Protein AF-A0A419SGZ7-F1 (afdb_monomer)

Radius of gyration: 28.7 Å; Cα contacts (8 Å, |Δi|>4): 451; chains: 1; bounding box: 74×58×90 Å

Mean predicted aligned error: 12.07 Å

Solvent-accessible surface area (backbone atoms only — not comparable to full-atom values): 17595 Å² total; per-residue (Å²): 137,84,86,89,80,88,71,75,65,67,69,69,63,69,66,70,60,84,41,101,79,78,54,80,57,71,47,71,66,52,40,36,54,50,12,54,50,36,34,61,65,20,47,59,59,44,52,50,53,50,53,44,50,54,49,52,48,58,42,57,72,44,31,50,73,43,47,66,30,68,57,82,89,70,62,96,78,42,86,72,45,36,39,62,55,69,72,55,52,91,86,68,88,85,66,48,65,52,86,64,59,48,79,46,46,32,38,26,34,79,84,68,52,75,44,78,50,67,22,40,61,54,49,56,55,49,60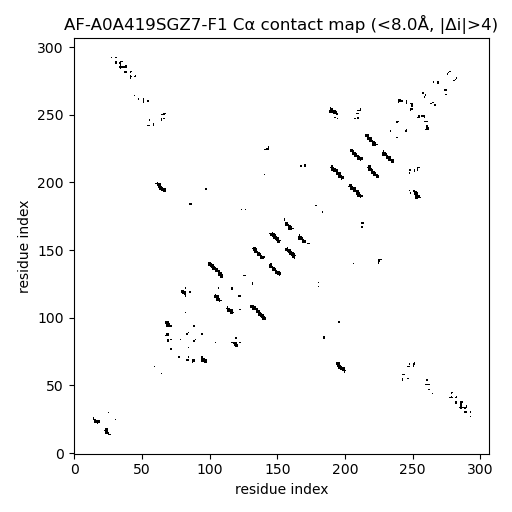,70,66,71,54,48,38,32,43,35,39,35,40,30,44,70,88,38,71,47,35,40,37,36,38,57,45,95,83,70,58,51,37,40,26,53,66,92,36,80,71,45,86,68,73,72,87,66,84,86,76,70,75,47,80,65,50,58,56,74,64,66,39,47,36,46,20,38,23,40,38,27,34,65,86,79,65,51,58,30,47,35,42,34,29,38,79,47,95,64,28,33,41,38,37,34,27,41,73,92,35,83,72,48,79,49,77,31,44,57,73,57,31,35,73,35,55,66,55,29,53,40,44,53,48,20,44,24,44,96,60,82,61,50,40,83,54,59,77,89,58,88,63,96,45,91,58,44,68,55,44,44,35,53,43,42,32,52,52,12,52,51,35,41,50,50,46,57,62,72,65,52,76,76,72,78,77,78,75,83,124

pLDDT: mean 73.62, std 17.63, range [33.03, 97.12]

Organism: NCBI:txid66863

Sequence (307 aa):
MKWVAGRSLANILHSYTIGKRGFFRLDKKGLLITGVGLLLLSLFPTGLIMIESMSESRVSERYKISSLSFNEYAGDDALDQSIEAVYEIRDSPPYQQINNVSVSHQLIDRNSVEKQLRTVGEFLTEMKNEQNVRYKRSYRFHDQKLVIKEDLTRDHDHTLEINDRIVDHRIERWPSEVIGPEPALNLRYKNVGFVMKTDQNSGQAELIVVQQTAPRLWRIRTFNETGLLIERQYSLRALRQEAVMVKAVNLSGAHDGRIGYRSQITQGYPTYLFPILYPYGTSLLSVALILYYFAELRPQAPSKKRI

Foldseek 3Di:
DDDPDDPDVVVVPPQFDQDPVRDTDDDLVSLLVLLVVLQVVQVVVVVQVVVLVVLVCVCVVFKDKAFAFDDDPDDPPCCQFAPSNLQHPDPDDDGDHDPQKDKWKWWQFPVRDTDTDGTPVSVLVVVVVVRTFKIWMWIGRQPDIWIWIFGPDLVPQTFTDTPNRTDDGPPDDDPNPDDDVVVVSVVPQQFWFWMWMAGPVPRWIKIKIWGHHDVQKIWIWIAGNVGTDDIDIDGLVRQLCPSNSLVNCQNGNNHPDRRGSNDPVVPDDPDPCCVVCGPPVSNVSSVVSNVVSVVVPPPDDPPPPPD

Secondary structure (DSSP, 8-state):
-----SSSSTTTSTT--B-TTS-B---HHHHHHHHHHHHHHHHHHHHHHHHHHHHHHHHHHHEEEEE-B----S-TTGGGT-HHHHHH-TT-PSP-BPTTEEEEEEEEETT--EEEE-SHHHHHHHHHTS-EEEEEEEEEETTEEEEEEEE--TT----EEETTEEEES-------S---HHHHHHSTTSSEEEEEEEETTT--EEEEEEEEEETTEEEEEEEETTEEEEEEEEEHHHHTT-HHHHHHHHHH--SSS---SS--TTSS-SSTTHHHIIIIIHHHHHHHHHHHHHHHTSPPPP-----

Structure (mmCIF, N/CA/C/O backbone):
data_AF-A0A419SGZ7-F1
#
_entry.id   AF-A0A419SGZ7-F1
#
loop_
_atom_site.group_PDB
_atom_site.id
_atom_site.type_symbol
_atom_site.label_atom_id
_atom_site.label_alt_id
_atom_site.label_comp_id
_atom_site.label_asym_id
_atom_site.label_entity_id
_atom_site.label_seq_id
_atom_site.pdbx_PDB_ins_code
_atom_site.Cartn_x
_atom_site.Cartn_y
_atom_site.Cartn_z
_atom_site.occupancy
_atom_site.B_iso_or_equiv
_atom_site.auth_seq_id
_atom_site.auth_comp_id
_atom_site.auth_asym_id
_atom_site.auth_atom_id
_atom_site.pdbx_PDB_model_num
ATOM 1 N N . MET A 1 1 ? 34.442 -30.421 -15.701 1.00 39.66 1 MET A N 1
ATOM 2 C CA . MET A 1 1 ? 33.981 -29.246 -16.475 1.00 39.66 1 MET A CA 1
ATOM 3 C C . MET A 1 1 ? 34.880 -28.066 -16.104 1.00 39.66 1 MET A C 1
ATOM 5 O O . MET A 1 1 ? 34.759 -27.547 -15.003 1.00 39.66 1 MET A O 1
ATOM 9 N N . LYS A 1 2 ? 35.891 -27.750 -16.928 1.00 33.06 2 LYS A N 1
ATOM 10 C CA . LYS A 1 2 ? 36.869 -26.680 -16.652 1.00 33.06 2 LYS A CA 1
ATOM 11 C C . LYS A 1 2 ? 36.290 -25.343 -17.121 1.00 33.06 2 LYS A C 1
ATOM 13 O O . LYS A 1 2 ? 35.960 -25.203 -18.293 1.00 33.06 2 LYS A O 1
ATOM 18 N N . TRP A 1 3 ? 36.162 -24.391 -16.203 1.00 36.41 3 TRP A N 1
ATOM 19 C CA . TRP A 1 3 ? 35.747 -23.021 -16.491 1.00 36.41 3 TRP A CA 1
ATOM 20 C C . TRP A 1 3 ? 36.813 -22.310 -17.335 1.00 36.41 3 TRP A C 1
ATOM 22 O O . TRP A 1 3 ? 37.925 -22.065 -16.873 1.00 36.41 3 TRP A O 1
ATOM 32 N N . VAL A 1 4 ? 36.463 -21.976 -18.578 1.00 46.19 4 VAL A N 1
ATOM 33 C CA . VAL A 1 4 ? 37.236 -21.091 -19.458 1.00 46.19 4 VAL A CA 1
ATOM 34 C C . VAL A 1 4 ? 36.614 -19.699 -19.357 1.00 46.19 4 VAL A C 1
ATOM 36 O O . VAL A 1 4 ? 35.773 -19.315 -20.159 1.00 46.19 4 VAL A O 1
ATOM 39 N N . ALA A 1 5 ? 37.003 -18.946 -18.332 1.00 53.28 5 ALA A N 1
ATOM 40 C CA . ALA A 1 5 ? 36.659 -17.534 -18.187 1.00 53.28 5 ALA A CA 1
ATOM 41 C C . ALA A 1 5 ? 37.904 -16.793 -17.692 1.00 53.28 5 ALA A C 1
ATOM 43 O O . ALA A 1 5 ? 38.177 -16.753 -16.499 1.00 53.28 5 ALA A O 1
ATOM 44 N N . GLY A 1 6 ? 38.719 -16.271 -18.612 1.00 49.94 6 GLY A N 1
ATOM 45 C CA . GLY A 1 6 ? 39.969 -15.622 -18.199 1.00 49.94 6 GLY A CA 1
ATOM 46 C C . GLY A 1 6 ? 40.707 -14.770 -19.226 1.00 49.94 6 GLY A C 1
ATOM 47 O O . GLY A 1 6 ? 41.818 -14.346 -18.940 1.00 49.94 6 GLY A O 1
ATOM 48 N N . ARG A 1 7 ? 40.151 -14.503 -20.417 1.00 48.06 7 ARG A N 1
ATOM 49 C CA . ARG A 1 7 ? 40.853 -13.684 -21.432 1.00 48.06 7 ARG A CA 1
ATOM 50 C C . ARG A 1 7 ? 40.054 -12.536 -22.051 1.00 48.06 7 ARG A C 1
ATOM 52 O O . ARG A 1 7 ? 40.621 -11.779 -22.825 1.00 48.06 7 ARG A O 1
ATOM 59 N N . SER A 1 8 ? 38.788 -12.334 -21.683 1.00 52.66 8 SER A N 1
ATOM 60 C CA . SER A 1 8 ? 37.974 -11.285 -22.322 1.00 52.66 8 SER A CA 1
ATOM 61 C C . SER A 1 8 ? 38.034 -9.913 -21.640 1.00 52.66 8 SER A C 1
ATOM 63 O O . SER A 1 8 ? 37.789 -8.916 -22.306 1.00 52.66 8 SER A O 1
ATOM 65 N N . LEU A 1 9 ? 38.362 -9.823 -20.345 1.00 49.28 9 LEU A N 1
ATOM 66 C CA . LEU A 1 9 ? 38.337 -8.541 -19.619 1.00 49.28 9 LEU A CA 1
ATOM 67 C C . LEU A 1 9 ? 39.666 -7.771 -19.681 1.00 49.28 9 LEU A C 1
ATOM 69 O O . LEU A 1 9 ? 39.656 -6.546 -19.740 1.00 49.28 9 LEU A O 1
ATOM 73 N N . ALA A 1 10 ? 40.806 -8.465 -19.760 1.00 52.44 10 ALA A N 1
ATOM 74 C CA . ALA A 1 10 ? 42.123 -7.820 -19.799 1.00 52.44 10 ALA A CA 1
ATOM 75 C C . ALA A 1 10 ? 42.360 -6.999 -21.084 1.00 52.44 10 ALA A C 1
ATOM 77 O O . ALA A 1 10 ? 42.968 -5.936 -21.029 1.00 52.44 10 ALA A O 1
ATOM 78 N N . ASN A 1 11 ? 41.813 -7.430 -22.226 1.00 54.09 11 ASN A N 1
ATOM 79 C CA . ASN A 1 11 ? 41.936 -6.684 -23.484 1.00 54.09 11 ASN A CA 1
ATOM 80 C C . ASN A 1 11 ? 41.006 -5.463 -23.564 1.00 54.09 11 ASN A C 1
ATOM 82 O O . ASN A 1 11 ? 41.279 -4.550 -24.336 1.00 54.09 11 ASN A O 1
ATOM 86 N N . ILE A 1 12 ? 39.944 -5.414 -22.755 1.00 53.19 12 ILE A N 1
ATOM 87 C CA . ILE A 1 12 ? 39.061 -4.240 -22.655 1.00 53.19 12 ILE A CA 1
ATOM 88 C C . ILE A 1 12 ? 39.699 -3.160 -21.761 1.00 53.19 12 ILE A C 1
ATOM 90 O O . ILE A 1 12 ? 39.438 -1.975 -21.936 1.00 53.19 12 ILE A O 1
ATOM 94 N N . LEU A 1 13 ? 40.592 -3.548 -20.846 1.00 47.84 13 LEU A N 1
ATOM 95 C CA . LEU A 1 13 ? 41.294 -2.629 -19.943 1.00 47.84 13 LEU A CA 1
ATOM 96 C C . LEU A 1 13 ? 42.588 -2.038 -20.529 1.00 47.84 13 LEU A C 1
ATOM 98 O O . LEU A 1 13 ? 43.152 -1.122 -19.936 1.00 47.84 13 LEU A O 1
ATOM 102 N N . HIS A 1 14 ? 43.062 -2.504 -21.689 1.00 49.88 14 HIS A N 1
ATOM 103 C CA . HIS A 1 14 ? 44.347 -2.050 -22.237 1.00 49.88 14 HIS A CA 1
ATOM 104 C C . HIS A 1 14 ? 44.276 -0.764 -23.085 1.00 49.88 14 HIS A C 1
ATOM 106 O O . HIS A 1 14 ? 45.312 -0.254 -23.509 1.00 49.88 14 HIS A O 1
ATOM 112 N N . SER A 1 15 ? 43.086 -0.196 -23.299 1.00 51.47 15 SER A N 1
ATOM 113 C CA . SER A 1 15 ? 42.873 1.043 -24.068 1.00 51.47 15 SER A CA 1
ATO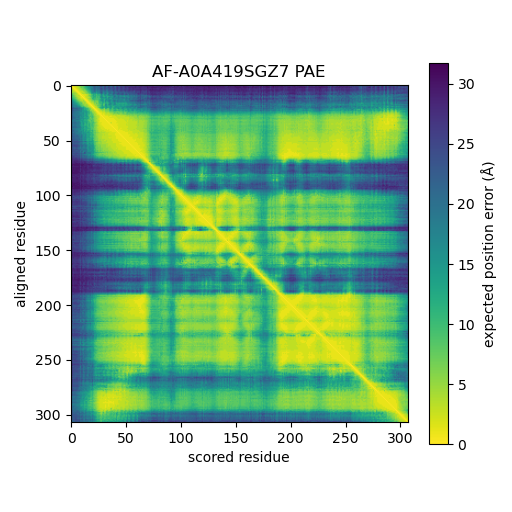M 114 C C . SER A 1 15 ? 42.879 2.330 -23.226 1.00 51.47 15 SER A C 1
ATOM 116 O O . SER A 1 15 ? 42.567 3.403 -23.741 1.00 51.47 15 SER A O 1
ATOM 118 N N . TYR A 1 16 ? 43.275 2.272 -21.951 1.00 51.00 16 TYR A N 1
ATOM 119 C CA . TYR A 1 16 ? 43.360 3.451 -21.085 1.00 51.00 16 TYR A CA 1
ATOM 120 C C . TYR A 1 16 ? 44.777 4.037 -21.061 1.00 51.00 16 TYR A C 1
ATOM 122 O O . TYR A 1 16 ? 45.614 3.665 -20.243 1.00 51.00 16 TYR A O 1
ATOM 130 N N . THR A 1 17 ? 45.058 5.003 -21.935 1.00 54.28 17 THR A N 1
ATOM 131 C CA . THR A 1 17 ? 46.249 5.856 -21.796 1.00 54.28 17 THR A CA 1
ATOM 132 C C . THR A 1 17 ? 45.942 7.027 -20.866 1.00 54.28 17 THR A C 1
ATOM 134 O O . THR A 1 17 ? 45.122 7.888 -21.197 1.00 54.28 17 THR A O 1
ATOM 137 N N . ILE A 1 18 ? 46.615 7.086 -19.715 1.00 49.19 18 ILE A N 1
ATOM 138 C CA . ILE A 1 18 ? 46.554 8.231 -18.798 1.00 49.19 18 ILE A CA 1
ATOM 139 C C . ILE A 1 18 ? 47.284 9.407 -19.462 1.00 49.19 18 ILE A C 1
ATOM 141 O O . ILE A 1 18 ? 48.505 9.405 -19.609 1.00 49.19 18 ILE A O 1
ATOM 145 N N . GLY A 1 19 ? 46.534 10.414 -19.914 1.00 51.50 19 GLY A N 1
ATOM 146 C CA . GLY A 1 19 ? 47.108 11.634 -20.479 1.00 51.50 19 GLY A CA 1
ATOM 147 C C . GLY A 1 19 ? 47.742 12.520 -19.401 1.00 51.50 19 GLY A C 1
ATOM 148 O O . GLY A 1 19 ? 47.249 12.584 -18.277 1.00 51.50 19 GLY A O 1
ATOM 149 N N . LYS A 1 20 ? 48.779 13.292 -19.764 1.00 60.44 20 LYS A N 1
ATOM 150 C CA . LYS A 1 20 ? 49.528 14.229 -18.887 1.00 60.44 20 LYS A CA 1
ATOM 151 C C . LYS A 1 20 ? 48.685 15.290 -18.142 1.00 60.44 20 LYS A C 1
ATOM 153 O O . LYS A 1 20 ? 49.241 16.048 -17.360 1.00 60.44 20 LYS A O 1
ATOM 158 N N . ARG A 1 21 ? 47.370 15.373 -18.377 1.00 61.50 21 ARG A N 1
ATOM 159 C CA . ARG A 1 21 ? 46.436 16.290 -17.691 1.00 61.50 21 ARG A CA 1
ATOM 160 C C . ARG A 1 21 ? 45.411 15.582 -16.792 1.00 61.50 21 ARG A C 1
ATOM 162 O O . ARG A 1 21 ? 44.435 16.207 -16.405 1.00 61.50 21 ARG A O 1
ATOM 169 N N . GLY A 1 22 ? 45.576 14.291 -16.498 1.00 54.97 22 GLY A N 1
ATOM 170 C CA . GLY A 1 22 ? 44.681 13.552 -15.592 1.00 54.97 22 GLY A CA 1
ATOM 171 C C . GLY A 1 22 ? 43.273 13.265 -16.135 1.00 54.97 22 GLY A C 1
ATOM 172 O O . GLY A 1 22 ? 42.495 12.593 -15.471 1.00 54.97 22 GLY A O 1
ATOM 173 N N . PHE A 1 23 ? 42.937 13.715 -17.349 1.00 59.34 23 PHE A N 1
ATOM 174 C CA . PHE A 1 23 ? 41.673 13.379 -18.002 1.00 59.34 23 PHE A CA 1
ATOM 175 C C . PHE A 1 23 ? 41.788 12.054 -18.760 1.00 59.34 23 PHE A C 1
ATOM 177 O O . PHE A 1 23 ? 42.597 11.918 -19.683 1.00 59.34 23 PHE A O 1
ATOM 184 N N . PHE A 1 24 ? 40.943 11.090 -18.393 1.00 64.31 24 PHE A N 1
ATOM 185 C CA . PHE A 1 24 ? 40.739 9.857 -19.145 1.00 64.31 24 PHE A CA 1
ATOM 186 C C . PHE A 1 24 ? 40.142 10.189 -20.517 1.00 64.31 24 PHE A C 1
ATOM 188 O O . PHE A 1 24 ? 38.985 10.592 -20.624 1.00 64.31 24 PHE A O 1
ATOM 195 N N . ARG A 1 25 ? 40.928 10.026 -21.585 1.00 73.81 25 ARG A N 1
ATOM 196 C CA . ARG A 1 25 ? 40.400 10.034 -22.953 1.00 73.81 25 ARG A CA 1
ATOM 197 C C . ARG A 1 25 ? 39.964 8.619 -23.302 1.00 73.81 25 ARG A C 1
ATOM 199 O O . ARG A 1 25 ? 40.807 7.761 -23.538 1.00 73.81 25 ARG A O 1
ATOM 206 N N . LEU A 1 26 ? 38.655 8.397 -23.338 1.00 77.75 26 LEU A N 1
ATOM 207 C CA . LEU A 1 26 ? 38.091 7.224 -23.997 1.00 77.75 26 LEU A CA 1
ATOM 208 C C . LEU A 1 26 ? 38.344 7.347 -25.501 1.00 77.75 26 LEU A C 1
ATOM 210 O O . LEU A 1 26 ? 38.138 8.412 -26.091 1.00 77.75 26 LEU A O 1
ATOM 214 N N . ASP A 1 27 ? 38.809 6.267 -26.120 1.00 87.69 27 ASP A N 1
ATOM 215 C CA . ASP A 1 27 ? 38.884 6.194 -27.570 1.00 87.69 27 ASP A CA 1
ATOM 216 C C . ASP A 1 27 ? 37.465 6.167 -28.169 1.00 87.69 27 ASP A C 1
ATOM 218 O O . ASP A 1 27 ? 36.473 5.885 -27.491 1.00 87.69 27 ASP A O 1
ATOM 222 N N . LYS A 1 28 ? 37.342 6.480 -29.466 1.00 88.00 28 LYS A N 1
ATOM 223 C CA . LYS A 1 28 ? 36.027 6.559 -30.129 1.00 88.00 28 LYS A CA 1
ATOM 224 C C . LYS A 1 28 ? 35.241 5.248 -29.976 1.00 88.00 28 LYS A C 1
ATOM 226 O O . LYS A 1 28 ? 34.034 5.277 -29.756 1.00 88.00 28 LYS A O 1
ATOM 231 N N . LYS A 1 29 ? 35.925 4.100 -30.046 1.00 89.81 29 LYS A N 1
ATOM 232 C CA . LYS A 1 29 ? 35.304 2.783 -29.848 1.00 89.81 29 LYS A CA 1
ATOM 233 C C . LYS A 1 29 ? 34.838 2.598 -28.404 1.00 89.81 29 LYS A C 1
ATOM 235 O O . LYS A 1 29 ? 33.719 2.137 -28.200 1.00 89.81 29 LYS A O 1
ATOM 240 N N . GLY A 1 30 ? 35.635 3.015 -27.424 1.00 90.12 30 GLY A N 1
ATOM 241 C CA . GLY A 1 30 ? 35.270 3.017 -26.012 1.00 90.12 30 GLY A CA 1
ATOM 242 C C . GLY A 1 30 ? 34.019 3.843 -25.719 1.00 90.12 30 GLY A C 1
ATOM 243 O O . GLY A 1 30 ? 33.165 3.377 -24.968 1.00 90.12 30 GLY A O 1
ATOM 244 N N . LEU A 1 31 ? 33.845 5.010 -26.351 1.00 89.94 31 LEU A N 1
ATOM 245 C CA . LEU A 1 31 ? 32.620 5.816 -26.211 1.00 89.94 31 LEU A CA 1
ATOM 246 C C . LEU A 1 31 ? 31.379 5.079 -26.729 1.00 89.94 31 LEU A C 1
ATOM 248 O O . LEU A 1 31 ? 30.369 5.032 -26.028 1.00 89.94 31 LEU A O 1
ATOM 252 N N . LEU A 1 32 ? 31.462 4.462 -27.914 1.00 92.75 32 LEU A N 1
ATOM 253 C CA . LEU A 1 32 ? 30.354 3.686 -28.478 1.00 92.75 32 LEU A CA 1
ATOM 254 C C . LEU A 1 32 ? 30.012 2.472 -27.605 1.00 92.75 32 LEU A C 1
ATOM 256 O O . LEU A 1 32 ? 28.846 2.262 -27.282 1.00 92.75 32 LEU A O 1
ATOM 260 N N . ILE A 1 33 ? 31.021 1.691 -27.207 1.00 93.75 33 ILE A N 1
ATOM 261 C CA . ILE A 1 33 ? 30.837 0.502 -26.362 1.00 93.75 33 ILE A CA 1
ATOM 262 C C . ILE A 1 33 ? 30.214 0.900 -25.021 1.00 93.75 33 ILE A C 1
ATOM 264 O O . ILE A 1 33 ? 29.272 0.253 -24.569 1.00 93.75 33 ILE A O 1
ATOM 268 N N . THR A 1 34 ? 30.694 1.989 -24.414 1.00 91.38 34 THR A N 1
ATOM 269 C CA . THR A 1 34 ? 30.142 2.518 -23.158 1.00 91.38 34 THR A CA 1
ATOM 270 C C . THR A 1 34 ? 28.694 2.962 -23.340 1.00 91.38 34 THR A C 1
ATOM 272 O O . THR A 1 34 ? 27.845 2.595 -22.532 1.00 91.38 34 THR A O 1
ATOM 275 N N . GLY A 1 35 ? 28.387 3.696 -24.414 1.00 92.50 35 GLY A N 1
ATOM 276 C CA . GLY A 1 35 ? 27.026 4.127 -24.730 1.00 92.50 35 GLY A CA 1
ATOM 277 C C . GLY A 1 35 ? 26.072 2.944 -24.891 1.00 92.50 35 GLY A C 1
ATOM 278 O O . GLY A 1 35 ? 25.086 2.847 -24.170 1.00 92.50 35 GLY A O 1
ATOM 279 N N . VAL A 1 36 ? 26.407 1.981 -25.755 1.00 93.44 36 VAL A N 1
ATOM 280 C CA . VAL A 1 36 ? 25.588 0.773 -25.962 1.00 93.44 36 VAL A CA 1
ATOM 281 C C . VAL A 1 36 ? 25.440 -0.035 -24.669 1.00 93.44 36 VAL A C 1
ATOM 283 O O . VAL A 1 36 ? 24.340 -0.483 -24.352 1.00 93.44 36 VAL A O 1
ATOM 286 N N . GLY A 1 37 ? 26.516 -0.190 -23.893 1.00 92.38 37 GLY A N 1
ATOM 287 C CA . GLY A 1 37 ? 26.476 -0.881 -22.604 1.00 92.38 37 GLY A CA 1
ATOM 288 C C . GLY A 1 37 ? 25.523 -0.214 -21.610 1.00 92.38 37 GLY A C 1
ATOM 289 O O . GLY A 1 37 ? 24.684 -0.889 -21.015 1.00 92.38 37 GLY A O 1
ATOM 290 N N . LEU A 1 38 ? 25.595 1.114 -21.477 1.00 91.81 38 LEU A N 1
ATOM 291 C CA . LEU A 1 38 ? 24.685 1.891 -20.633 1.00 91.81 38 LEU A CA 1
ATOM 292 C C . LEU A 1 38 ? 23.229 1.794 -21.107 1.00 91.81 38 LEU A C 1
ATOM 294 O O . LEU A 1 38 ? 22.337 1.692 -20.264 1.00 91.81 38 LEU A O 1
ATOM 298 N N . LEU A 1 39 ? 22.984 1.771 -22.423 1.00 91.94 39 LEU A N 1
ATOM 299 C CA . LEU A 1 39 ? 21.643 1.569 -22.978 1.00 91.94 39 LEU A CA 1
ATOM 300 C C . LEU A 1 39 ? 21.068 0.217 -22.564 1.00 91.94 39 LEU A C 1
ATOM 302 O O . LEU A 1 39 ? 19.957 0.132 -22.056 1.00 91.94 39 LEU A O 1
ATOM 306 N N . LEU A 1 40 ? 21.829 -0.859 -22.770 1.00 91.12 40 LEU A N 1
ATOM 307 C CA . LEU A 1 40 ? 21.367 -2.210 -22.457 1.00 91.12 40 LEU A CA 1
ATOM 308 C C . LEU A 1 40 ? 21.084 -2.367 -20.959 1.00 91.12 40 LEU A C 1
ATOM 310 O O . LEU A 1 40 ? 20.080 -2.973 -20.582 1.00 91.12 40 LEU A O 1
ATOM 314 N N . LEU A 1 41 ? 21.927 -1.771 -20.111 1.00 87.31 41 LEU A N 1
ATOM 315 C CA . LEU A 1 41 ? 21.723 -1.754 -18.663 1.00 87.31 41 LEU A CA 1
ATOM 316 C C . LEU A 1 41 ? 20.479 -0.953 -18.250 1.00 87.31 41 LEU A C 1
ATOM 318 O O . LEU A 1 41 ? 19.833 -1.321 -17.271 1.00 87.31 41 LEU A O 1
ATOM 322 N N . SER A 1 42 ? 20.110 0.104 -18.981 1.00 88.94 42 SER A N 1
ATOM 323 C CA . SER A 1 42 ? 18.921 0.912 -18.677 1.00 88.94 42 SER A CA 1
ATOM 324 C C . SER A 1 42 ? 17.618 0.322 -19.232 1.00 88.94 42 SER A C 1
ATOM 326 O O . SER A 1 42 ? 16.550 0.578 -18.672 1.00 88.94 42 SER A O 1
ATOM 328 N N . LEU A 1 43 ? 17.662 -0.507 -20.280 1.00 88.44 43 LEU A N 1
ATOM 329 C CA . LEU A 1 43 ? 16.455 -1.099 -20.877 1.00 88.44 43 LEU A CA 1
ATOM 330 C C . LEU A 1 43 ? 15.697 -2.014 -19.907 1.00 88.44 43 LEU A C 1
ATOM 332 O O . LEU A 1 43 ? 14.475 -1.921 -19.809 1.00 88.44 43 LEU A O 1
ATOM 336 N N . PHE A 1 44 ? 16.402 -2.870 -19.166 1.00 85.62 44 PHE A N 1
ATOM 337 C CA . PHE A 1 44 ? 15.780 -3.807 -18.224 1.00 85.62 44 PHE A CA 1
ATOM 338 C C . PHE A 1 44 ? 14.957 -3.124 -17.108 1.00 85.62 44 PHE A C 1
ATOM 340 O O . PHE A 1 44 ? 13.762 -3.407 -16.996 1.00 85.62 44 PHE A O 1
ATOM 347 N N . PRO A 1 45 ? 15.519 -2.205 -16.296 1.00 84.19 45 PRO A N 1
ATOM 348 C CA . PRO A 1 45 ? 14.751 -1.475 -15.283 1.00 84.19 45 PRO A CA 1
ATOM 349 C C . PRO A 1 45 ? 13.659 -0.591 -15.898 1.00 84.19 45 PRO A C 1
ATOM 351 O O . PRO A 1 45 ? 12.583 -0.498 -15.317 1.00 84.19 45 PRO A O 1
ATOM 354 N N . THR A 1 46 ? 13.884 0.003 -17.078 1.00 84.81 46 THR A N 1
ATOM 355 C CA . THR A 1 46 ? 12.849 0.782 -17.784 1.00 84.81 46 THR A CA 1
ATOM 356 C C . THR A 1 46 ? 11.655 -0.102 -18.135 1.00 84.81 46 THR A C 1
ATOM 358 O O . THR A 1 46 ? 10.514 0.261 -17.859 1.00 84.81 46 THR A O 1
ATOM 361 N N . GLY A 1 47 ? 11.910 -1.295 -18.678 1.00 87.12 47 GLY A N 1
ATOM 362 C CA . GLY A 1 47 ? 10.868 -2.274 -18.974 1.00 87.12 47 GLY A CA 1
ATOM 363 C C . GLY A 1 47 ? 10.109 -2.711 -17.721 1.00 87.12 47 GLY A C 1
ATOM 364 O O . GLY A 1 47 ? 8.886 -2.829 -17.753 1.00 87.12 47 GLY A O 1
ATOM 365 N N . LEU A 1 48 ? 10.801 -2.887 -16.592 1.00 85.12 48 LEU A N 1
ATOM 366 C CA . LEU A 1 48 ? 10.142 -3.202 -15.326 1.00 85.12 48 LEU A CA 1
ATOM 367 C C . LEU A 1 48 ? 9.268 -2.048 -14.827 1.00 85.12 48 LEU A C 1
ATOM 369 O O . LEU A 1 48 ? 8.107 -2.296 -14.523 1.00 85.12 48 LEU A O 1
ATOM 373 N N . ILE A 1 49 ? 9.752 -0.801 -14.837 1.00 84.25 49 ILE A N 1
ATOM 374 C CA . ILE A 1 49 ? 8.940 0.381 -14.488 1.00 84.25 49 ILE A CA 1
ATOM 375 C C . ILE A 1 49 ? 7.702 0.482 -15.389 1.00 84.25 49 ILE A C 1
ATOM 377 O O . ILE A 1 49 ? 6.606 0.752 -14.901 1.00 84.25 49 ILE A O 1
ATOM 381 N N . MET A 1 50 ? 7.847 0.212 -16.688 1.00 86.25 50 MET A N 1
ATOM 382 C CA . MET A 1 50 ? 6.721 0.202 -17.621 1.00 86.25 50 MET A CA 1
ATOM 383 C C . MET A 1 50 ? 5.682 -0.864 -17.245 1.00 86.25 50 MET A C 1
ATOM 385 O O . MET A 1 50 ? 4.490 -0.574 -17.216 1.00 86.25 50 MET A O 1
ATOM 389 N N . ILE A 1 51 ? 6.111 -2.083 -16.902 1.00 87.06 51 ILE A N 1
ATOM 390 C CA . ILE A 1 51 ? 5.199 -3.158 -16.479 1.00 87.06 51 ILE A CA 1
ATOM 391 C C . ILE A 1 51 ? 4.486 -2.811 -15.159 1.00 87.06 51 ILE A C 1
ATOM 393 O O . ILE A 1 51 ? 3.297 -3.111 -15.011 1.00 87.06 51 ILE A O 1
ATOM 397 N N . GLU A 1 52 ? 5.187 -2.188 -14.210 1.00 85.50 52 GLU A N 1
ATOM 398 C CA . GLU A 1 52 ? 4.610 -1.685 -12.953 1.00 85.50 52 GLU A CA 1
ATOM 399 C C . GLU A 1 52 ? 3.532 -0.633 -13.243 1.00 85.50 52 GLU A C 1
ATOM 401 O O . GLU A 1 52 ? 2.388 -0.789 -12.821 1.00 85.50 52 GLU A O 1
ATOM 406 N N . SER A 1 53 ? 3.866 0.372 -14.058 1.00 87.00 53 SER A N 1
ATOM 407 C CA . SER A 1 53 ? 2.953 1.450 -14.451 1.00 87.00 53 SER A CA 1
ATOM 408 C C . SER A 1 53 ? 1.719 0.926 -15.192 1.00 87.00 53 SER A C 1
ATOM 410 O O . SER A 1 53 ? 0.598 1.328 -14.888 1.00 87.00 53 SER A O 1
ATOM 412 N N . MET A 1 54 ? 1.883 -0.042 -16.099 1.00 90.06 54 MET A N 1
ATOM 413 C CA . MET A 1 54 ? 0.750 -0.691 -16.770 1.00 90.06 54 MET A CA 1
ATOM 414 C C . MET A 1 54 ? -0.138 -1.470 -15.793 1.00 90.06 54 MET A C 1
ATOM 416 O O . MET A 1 54 ? -1.358 -1.498 -15.958 1.00 90.06 54 MET A O 1
ATOM 420 N N . SER A 1 55 ? 0.454 -2.123 -14.789 1.00 89.69 55 SER A N 1
ATOM 421 C CA . SER A 1 55 ? -0.304 -2.848 -13.762 1.00 89.69 55 SER A CA 1
ATOM 422 C C . SER A 1 55 ? -1.104 -1.878 -12.893 1.00 89.69 55 SER A C 1
ATOM 424 O O . SER A 1 55 ? -2.278 -2.126 -12.620 1.00 89.69 55 SER A O 1
ATOM 426 N N . GLU A 1 56 ? -0.500 -0.750 -12.525 1.00 88.44 56 GLU A N 1
ATOM 427 C CA . GLU A 1 56 ? -1.158 0.315 -11.776 1.00 88.44 56 GLU A CA 1
ATOM 428 C C . GLU A 1 56 ? -2.281 0.985 -12.582 1.00 88.44 56 GLU A C 1
ATOM 430 O O . GLU A 1 56 ? -3.364 1.187 -12.028 1.00 88.44 56 GLU A O 1
ATOM 435 N N . SER A 1 57 ? -2.071 1.261 -13.879 1.00 91.50 57 SER A N 1
ATOM 436 C CA . SER A 1 57 ? -3.099 1.822 -14.776 1.00 91.50 57 SER A CA 1
ATOM 437 C C . SER A 1 57 ? -4.307 0.898 -14.839 1.00 91.50 57 SER A C 1
ATOM 439 O O . SER A 1 57 ? -5.406 1.311 -14.494 1.00 91.50 57 SER A O 1
ATOM 441 N N . ARG A 1 58 ? -4.100 -0.394 -15.129 1.00 93.31 58 ARG A N 1
ATOM 442 C CA . ARG A 1 58 ? -5.193 -1.381 -15.210 1.00 93.31 58 ARG A CA 1
ATOM 443 C C . ARG A 1 58 ? -5.991 -1.494 -13.913 1.00 93.31 58 ARG A C 1
ATOM 445 O O . ARG A 1 58 ? -7.211 -1.629 -13.949 1.00 93.31 58 ARG A O 1
ATOM 452 N N . VAL A 1 59 ? -5.312 -1.469 -12.762 1.00 94.00 59 VAL A N 1
ATOM 453 C CA . VAL A 1 59 ? -5.998 -1.481 -11.461 1.00 94.00 59 VAL A CA 1
ATOM 454 C C . VAL A 1 59 ? -6.779 -0.188 -11.262 1.00 94.00 59 VAL A C 1
ATOM 456 O O . VAL A 1 59 ? -7.909 -0.253 -10.801 1.00 94.00 59 VAL A O 1
ATOM 459 N N . SER A 1 60 ? -6.206 0.962 -11.614 1.00 93.62 60 SER A N 1
ATOM 460 C CA . SER A 1 60 ? -6.814 2.281 -11.393 1.00 93.62 60 SER A CA 1
ATOM 461 C C . SER A 1 60 ? -7.932 2.617 -12.384 1.00 93.62 60 SER A C 1
ATOM 463 O O . SER A 1 60 ? -8.808 3.401 -12.041 1.00 93.62 60 SER A O 1
ATOM 465 N N . GLU A 1 61 ? -7.931 2.014 -13.572 1.00 96.06 61 GLU A N 1
ATOM 466 C CA . GLU A 1 61 ? -9.014 2.087 -14.564 1.00 96.06 61 GLU A CA 1
ATOM 467 C C . GLU A 1 61 ? -10.257 1.320 -14.108 1.00 96.06 61 GLU A C 1
ATOM 469 O O . GLU A 1 61 ? -11.376 1.720 -14.403 1.00 96.06 61 GLU A O 1
ATOM 474 N N . ARG A 1 62 ? -10.072 0.206 -13.390 1.00 97.12 62 ARG A N 1
ATOM 475 C CA . ARG A 1 62 ? -11.189 -0.628 -12.932 1.00 97.12 62 ARG A CA 1
ATOM 476 C C . ARG A 1 62 ? -11.618 -0.326 -11.502 1.00 97.12 62 ARG A C 1
ATOM 478 O O . ARG A 1 62 ? -12.798 -0.420 -11.184 1.00 97.12 62 ARG A O 1
ATOM 485 N N . TYR A 1 63 ? -10.673 -0.010 -10.625 1.00 97.06 63 TYR A N 1
ATOM 486 C CA . TYR A 1 63 ? -10.908 0.100 -9.193 1.00 97.06 63 TYR A CA 1
ATOM 487 C C . TYR A 1 63 ? -10.402 1.430 -8.653 1.00 97.06 63 TYR A C 1
ATOM 489 O O . TYR A 1 63 ? -9.234 1.796 -8.808 1.00 97.06 63 TYR A O 1
ATOM 497 N N . LYS A 1 64 ? -11.268 2.132 -7.924 1.00 95.38 64 LYS A N 1
ATOM 498 C CA . LYS A 1 64 ? -10.844 3.199 -7.020 1.00 95.38 64 LYS A CA 1
ATOM 499 C C . LYS A 1 64 ? -10.471 2.550 -5.690 1.00 95.38 64 LYS A C 1
ATOM 501 O O . LYS A 1 64 ? -11.334 2.028 -4.996 1.00 95.38 64 LYS A O 1
ATOM 506 N N . ILE A 1 65 ? -9.179 2.536 -5.371 1.00 92.94 65 ILE A N 1
ATOM 507 C CA . ILE A 1 65 ? -8.660 2.010 -4.105 1.00 92.94 65 ILE A CA 1
ATOM 508 C C . ILE A 1 65 ? -8.156 3.195 -3.293 1.00 92.94 65 ILE A C 1
ATOM 510 O O . ILE A 1 65 ? -7.230 3.874 -3.738 1.00 92.94 65 ILE A O 1
ATOM 514 N N . SER A 1 66 ? -8.770 3.445 -2.144 1.00 88.31 66 SER A N 1
ATOM 515 C CA . SER A 1 66 ? -8.446 4.560 -1.253 1.00 88.31 66 SER A CA 1
ATOM 516 C C . SER A 1 66 ? -8.208 4.050 0.160 1.00 88.31 66 SER A C 1
ATOM 518 O O . SER A 1 66 ? -8.988 3.242 0.663 1.00 88.31 66 SER A O 1
ATOM 520 N N . SER A 1 67 ? -7.144 4.524 0.803 1.00 79.69 67 SER A N 1
ATOM 521 C CA . SER A 1 67 ? -6.933 4.320 2.237 1.00 79.69 67 SER A CA 1
ATOM 522 C C . SER A 1 67 ? -8.137 4.841 3.013 1.00 79.69 67 SER A C 1
ATOM 524 O O . SER A 1 67 ? -8.718 5.860 2.634 1.00 79.69 67 SER A O 1
ATOM 526 N N . LEU A 1 68 ? -8.516 4.149 4.087 1.00 69.44 68 LEU A N 1
ATOM 527 C CA . LEU A 1 68 ? -9.448 4.729 5.046 1.00 69.44 68 LEU A CA 1
ATOM 528 C C . LEU A 1 68 ? -8.764 5.913 5.722 1.00 69.44 68 LEU A C 1
ATOM 530 O O . LEU A 1 68 ? -7.731 5.758 6.361 1.00 69.44 68 LEU A O 1
ATOM 534 N N . SER A 1 69 ? -9.330 7.094 5.508 1.00 54.88 69 SER A N 1
ATOM 535 C CA . SER A 1 69 ? -8.927 8.330 6.163 1.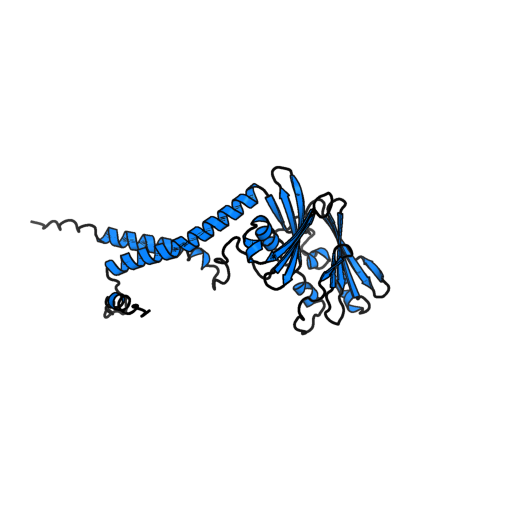00 54.88 69 SER A CA 1
ATOM 536 C C . SER A 1 69 ? -10.161 8.990 6.752 1.00 54.88 69 SER A C 1
ATOM 538 O O . SER A 1 69 ? -11.270 8.817 6.241 1.00 54.88 69 SER A O 1
ATOM 540 N N . PHE A 1 70 ? -9.968 9.756 7.813 1.00 50.00 70 PHE A N 1
ATOM 541 C CA . PHE A 1 70 ? -11.037 10.460 8.503 1.00 50.00 70 PHE A CA 1
ATOM 542 C C . PHE A 1 70 ? -10.720 11.945 8.408 1.00 50.00 70 PHE A C 1
ATOM 544 O O . PHE A 1 70 ? -9.576 12.363 8.575 1.00 50.00 70 PHE A O 1
ATOM 551 N N . ASN A 1 71 ? -11.704 12.715 7.947 1.00 43.84 71 ASN A N 1
ATOM 552 C CA . ASN A 1 71 ? -11.512 14.117 7.615 1.00 43.84 71 ASN A CA 1
ATOM 553 C C . ASN A 1 71 ? -11.818 14.950 8.852 1.00 43.84 71 ASN A C 1
ATOM 555 O O . ASN A 1 71 ? -12.978 15.048 9.242 1.00 43.84 71 ASN A O 1
ATOM 559 N N . GLU A 1 72 ? -10.796 15.564 9.433 1.00 44.97 72 GLU A N 1
ATOM 560 C CA . GLU A 1 72 ? -10.965 16.470 10.560 1.00 44.97 72 GLU A CA 1
ATOM 561 C C . GLU A 1 72 ? -10.537 17.880 10.149 1.00 44.97 72 GLU A C 1
ATOM 563 O O . GLU A 1 72 ? -9.442 18.353 10.434 1.00 44.97 72 GLU A O 1
ATOM 568 N N . TYR A 1 73 ? -11.414 18.556 9.406 1.00 41.09 73 TYR A N 1
ATOM 569 C CA . TYR A 1 73 ? -11.320 20.000 9.226 1.00 41.09 73 TYR A CA 1
ATOM 570 C C . TYR A 1 73 ? -12.183 20.684 10.285 1.00 41.09 73 TYR A C 1
ATOM 572 O O . TYR A 1 73 ? -13.385 20.864 10.092 1.00 41.09 73 TYR A O 1
ATOM 580 N N . ALA A 1 74 ? -11.549 21.092 11.385 1.00 38.72 74 ALA A N 1
ATOM 581 C CA . ALA A 1 74 ? -12.072 22.113 12.290 1.00 38.72 74 ALA A CA 1
ATOM 582 C C . ALA A 1 74 ? -10.936 22.869 13.016 1.00 38.72 74 ALA A C 1
ATOM 584 O O . ALA A 1 74 ? -10.895 22.918 14.236 1.00 38.72 74 ALA A O 1
ATOM 585 N N . GLY A 1 75 ? -10.035 23.504 12.257 1.00 46.47 75 GLY A N 1
ATOM 586 C CA . GLY A 1 75 ? -9.137 24.555 12.764 1.00 46.47 75 GLY A CA 1
ATOM 587 C C . GLY A 1 75 ? -7.801 24.086 13.355 1.00 46.47 75 GLY A C 1
ATOM 588 O O . GLY A 1 75 ? -7.653 22.944 13.779 1.00 46.47 75 GLY A O 1
ATOM 589 N N . ASP A 1 76 ? -6.827 25.002 13.374 1.00 49.66 76 ASP A N 1
ATOM 590 C CA . ASP A 1 76 ? -5.430 24.781 13.797 1.00 49.66 76 ASP A CA 1
ATOM 591 C C . ASP A 1 76 ? -5.267 24.330 15.268 1.00 49.66 76 ASP A C 1
ATOM 593 O O . ASP A 1 76 ? -4.186 23.893 15.655 1.00 49.66 76 ASP A O 1
ATOM 597 N N . ASP A 1 77 ? -6.342 24.338 16.062 1.00 52.19 77 ASP A N 1
ATOM 598 C CA . ASP A 1 77 ? -6.363 23.884 17.460 1.00 52.19 77 ASP A CA 1
ATOM 599 C C . ASP A 1 77 ? -6.877 22.430 17.641 1.00 52.19 77 ASP A C 1
ATOM 601 O O . ASP A 1 77 ? -6.918 21.920 18.764 1.00 52.19 77 ASP A O 1
ATOM 605 N N . ALA A 1 78 ? -7.290 21.737 16.567 1.00 49.31 78 ALA A N 1
ATOM 606 C CA . ALA A 1 78 ? -7.976 20.434 16.650 1.00 49.31 78 ALA A CA 1
ATOM 607 C C . ALA A 1 78 ? -7.057 19.197 16.689 1.00 49.31 78 ALA A C 1
ATOM 609 O O . ALA A 1 78 ? -7.501 18.118 17.082 1.00 49.31 78 ALA A O 1
ATOM 610 N N . LEU A 1 79 ? -5.771 19.337 16.345 1.00 47.09 79 LEU A N 1
ATOM 611 C CA . LEU A 1 79 ? -4.807 18.222 16.348 1.00 47.09 79 LEU A CA 1
ATOM 612 C C . LEU A 1 79 ? -4.589 17.600 17.741 1.00 47.09 79 LEU A C 1
ATOM 614 O O . LEU A 1 79 ? -4.165 16.449 17.826 1.00 47.09 79 LEU A O 1
ATOM 618 N N . ASP A 1 80 ? -4.926 18.320 18.814 1.00 51.00 80 ASP A N 1
ATOM 619 C CA . ASP A 1 80 ? -4.811 17.838 20.196 1.00 51.00 80 ASP A CA 1
ATOM 620 C C . ASP A 1 80 ? -6.074 17.132 20.731 1.00 51.00 80 ASP A C 1
ATOM 622 O O . ASP A 1 80 ? -6.046 16.594 21.843 1.00 51.00 80 ASP A O 1
ATOM 626 N N . GLN A 1 81 ? -7.196 17.110 19.995 1.00 52.72 81 GLN A N 1
ATOM 627 C CA . GLN A 1 81 ? -8.492 16.833 20.630 1.00 52.72 81 GLN A CA 1
ATOM 628 C C . GLN A 1 81 ? -9.217 15.560 20.200 1.00 52.72 81 GLN A C 1
ATOM 630 O O . GLN A 1 81 ? -9.915 15.019 21.048 1.00 52.72 81 GLN A O 1
ATOM 635 N N . SER A 1 82 ? -9.054 14.999 19.002 1.00 52.22 82 SER A N 1
ATOM 636 C CA . SER A 1 82 ? -9.798 13.779 18.634 1.00 52.22 82 SER A CA 1
ATOM 637 C C . SER A 1 82 ? -8.951 12.519 18.678 1.00 52.22 82 SER A C 1
ATOM 639 O O . SER A 1 82 ? -7.831 12.459 18.170 1.00 52.22 82 SER A O 1
ATOM 641 N N . ILE A 1 83 ? -9.509 11.465 19.276 1.00 51.91 83 ILE A N 1
ATOM 642 C CA . ILE A 1 83 ? -8.899 10.135 19.229 1.00 51.91 83 ILE A CA 1
ATOM 643 C C . ILE A 1 83 ? -8.783 9.621 17.782 1.00 51.91 83 ILE A C 1
ATOM 645 O O . ILE A 1 83 ? -7.876 8.858 17.480 1.00 51.91 83 ILE A O 1
ATOM 649 N N . GLU A 1 84 ? -9.622 10.087 16.860 1.00 51.47 84 GLU A N 1
ATOM 650 C CA . GLU A 1 84 ? -9.546 9.720 15.441 1.00 51.47 84 GLU A CA 1
ATOM 651 C C . GLU A 1 84 ? -8.264 10.294 14.795 1.00 51.47 84 GLU A C 1
ATOM 653 O O . GLU A 1 84 ? -7.550 9.572 14.096 1.00 51.47 84 GLU A O 1
ATOM 658 N N . ALA A 1 85 ? -7.860 11.528 15.139 1.00 49.47 85 ALA A N 1
ATOM 659 C CA . ALA A 1 85 ? -6.625 12.150 14.638 1.00 49.47 85 ALA A CA 1
ATOM 660 C C . ALA A 1 85 ? -5.355 11.387 15.012 1.00 49.47 85 ALA A C 1
ATOM 662 O O . ALA A 1 85 ? -4.451 11.188 14.197 1.00 49.47 85 ALA A O 1
ATOM 663 N N . VAL A 1 86 ? -5.277 10.923 16.253 1.00 50.88 86 VAL A N 1
ATOM 664 C CA . VAL A 1 86 ? -4.100 10.198 16.737 1.00 50.88 86 VAL A CA 1
ATOM 665 C C . VAL A 1 86 ? -4.060 8.759 16.228 1.00 50.88 86 VAL A C 1
ATOM 667 O O . VAL A 1 86 ? -2.974 8.194 16.085 1.00 50.88 86 VAL A O 1
ATOM 670 N N . TYR A 1 87 ? -5.218 8.179 15.910 1.00 53.12 87 TYR A N 1
ATOM 671 C CA . TYR A 1 87 ? -5.319 6.794 15.469 1.00 53.12 87 TYR A CA 1
ATOM 672 C C . TYR A 1 87 ? -5.465 6.622 13.941 1.00 53.12 87 TYR A C 1
ATOM 674 O O . TYR A 1 87 ? -5.427 5.484 13.483 1.00 53.12 87 TYR A O 1
ATOM 682 N N . GLU A 1 88 ? -5.646 7.657 13.117 1.00 52.06 88 GLU A N 1
ATOM 683 C CA . GLU A 1 88 ? -5.926 7.433 11.679 1.00 52.06 88 GLU A CA 1
ATOM 684 C C . GLU A 1 88 ? -5.138 8.337 10.711 1.00 52.06 88 GLU A C 1
ATOM 686 O O . GLU A 1 88 ? -5.218 8.134 9.499 1.00 52.06 88 GLU A O 1
ATOM 691 N N . ILE A 1 89 ? -4.332 9.295 11.200 1.00 47.12 89 ILE A N 1
ATOM 692 C CA . ILE A 1 89 ? -3.870 10.428 10.366 1.00 47.12 89 ILE A CA 1
ATOM 693 C C . ILE A 1 89 ? -2.342 10.523 10.166 1.00 47.12 89 ILE A C 1
ATOM 695 O O . ILE A 1 89 ? -1.898 11.203 9.243 1.00 47.12 89 ILE A O 1
ATOM 699 N N . ARG A 1 90 ? -1.487 9.837 10.941 1.00 43.53 90 ARG A N 1
ATOM 700 C CA . ARG A 1 90 ? -0.078 10.285 11.047 1.00 43.53 90 ARG A CA 1
ATOM 701 C C . ARG A 1 90 ? 0.823 10.148 9.799 1.00 43.53 90 ARG A C 1
ATOM 703 O O . ARG A 1 90 ? 1.820 10.856 9.762 1.00 43.53 90 ARG A O 1
ATOM 710 N N . ASP A 1 91 ? 0.487 9.364 8.763 1.00 35.50 91 ASP A N 1
ATOM 711 C CA . ASP A 1 91 ? 1.431 9.095 7.650 1.00 35.50 91 ASP A CA 1
ATOM 712 C C . ASP A 1 91 ? 0.900 9.216 6.195 1.00 35.50 91 ASP A C 1
ATOM 714 O O . ASP A 1 91 ? 1.589 8.784 5.266 1.00 35.50 91 ASP A O 1
ATOM 718 N N . SER A 1 92 ? -0.279 9.796 5.903 1.00 34.22 92 SER A N 1
ATOM 719 C CA . SER A 1 92 ? -0.734 9.949 4.492 1.00 34.22 92 SER A CA 1
ATOM 720 C C . SER A 1 92 ? -1.750 11.082 4.228 1.00 34.22 92 SER A C 1
ATOM 722 O O . SER A 1 92 ? -2.954 10.844 4.293 1.00 34.22 92 SER A O 1
ATOM 724 N N . PRO A 1 93 ? -1.302 12.296 3.849 1.00 33.03 93 PRO A N 1
ATOM 725 C CA . PRO A 1 93 ? -2.173 13.356 3.320 1.00 33.03 93 PRO A CA 1
ATOM 726 C C . PRO A 1 93 ? -2.455 13.207 1.802 1.00 33.03 93 PRO A C 1
ATOM 728 O O . PRO A 1 93 ? -1.580 12.709 1.082 1.00 33.03 93 PRO A O 1
ATOM 731 N N . PRO A 1 94 ? -3.595 13.709 1.257 1.00 41.16 94 PRO A N 1
ATOM 732 C CA . PRO A 1 94 ? -4.697 14.435 1.913 1.00 41.16 94 PRO A CA 1
ATOM 733 C C . PRO A 1 94 ? -5.931 13.573 2.272 1.00 41.16 94 PRO A C 1
ATOM 735 O O . PRO A 1 94 ? -6.200 12.543 1.657 1.00 41.16 94 PRO A O 1
ATOM 738 N N . TYR A 1 95 ? -6.702 14.057 3.252 1.00 48.41 95 TYR A N 1
ATOM 739 C CA . TYR A 1 95 ? -7.705 13.321 4.033 1.00 48.41 95 TYR A CA 1
ATOM 740 C C . TYR A 1 95 ? -9.137 13.449 3.481 1.00 48.41 95 TYR A C 1
ATOM 742 O O . TYR A 1 95 ? -9.586 14.544 3.142 1.00 48.41 95 TYR A O 1
ATOM 750 N N . GLN A 1 96 ? -9.874 12.335 3.398 1.00 45.88 96 GLN A N 1
ATOM 751 C CA . GLN A 1 96 ? -11.285 12.296 2.982 1.00 45.88 96 GLN A CA 1
ATOM 752 C C . GLN A 1 96 ? -12.078 11.274 3.801 1.00 45.88 96 GLN A C 1
ATOM 754 O O . GLN A 1 96 ? -11.684 10.114 3.867 1.00 45.88 96 GLN A O 1
ATOM 759 N N . GLN A 1 97 ? -13.224 11.687 4.354 1.00 53.06 97 GLN A N 1
ATOM 760 C CA . GLN A 1 97 ? -14.184 10.788 4.994 1.00 53.06 97 GLN A CA 1
ATOM 761 C C . GLN A 1 97 ? -14.672 9.767 3.964 1.00 53.06 97 GLN A C 1
ATOM 763 O O . GLN A 1 97 ? -15.106 10.136 2.869 1.00 53.06 97 GLN A O 1
ATOM 768 N N . ILE A 1 98 ? -14.623 8.483 4.313 1.00 57.72 98 ILE A N 1
ATOM 769 C CA . ILE A 1 98 ? -15.218 7.446 3.474 1.00 57.72 98 ILE A CA 1
ATOM 770 C C . ILE A 1 98 ? -16.688 7.301 3.850 1.00 57.72 98 ILE A C 1
ATOM 772 O O . ILE A 1 98 ? -17.027 6.957 4.982 1.00 57.72 98 ILE A O 1
ATOM 776 N N . ASN A 1 99 ? -17.567 7.555 2.880 1.00 60.31 99 ASN A N 1
ATOM 777 C CA . ASN A 1 99 ? -19.001 7.338 3.039 1.00 60.31 99 ASN A CA 1
ATOM 778 C C . ASN A 1 99 ? -19.267 5.912 3.546 1.00 60.31 99 ASN A C 1
ATOM 780 O O . ASN A 1 99 ? -18.661 4.953 3.069 1.00 60.31 99 ASN A O 1
ATOM 784 N N . ASN A 1 100 ? -20.208 5.782 4.482 1.00 66.31 100 ASN A N 1
ATOM 785 C CA . ASN A 1 100 ? -20.654 4.508 5.059 1.00 66.31 100 ASN A CA 1
ATOM 786 C C . ASN A 1 100 ? -19.643 3.799 5.971 1.00 66.31 100 ASN A C 1
ATOM 788 O O . ASN A 1 100 ? -19.862 2.631 6.296 1.00 66.31 100 ASN A O 1
ATOM 792 N N . VAL A 1 101 ? -18.578 4.483 6.405 1.00 68.00 101 VAL A N 1
ATOM 793 C CA . VAL A 1 101 ? -17.702 3.998 7.476 1.00 68.00 101 VAL A CA 1
ATOM 794 C C . VAL A 1 101 ? -17.810 4.910 8.693 1.00 68.00 101 VAL A C 1
ATOM 796 O O . VAL A 1 101 ? -17.530 6.101 8.606 1.00 68.00 101 VAL A O 1
ATOM 799 N N . SER A 1 102 ? -18.220 4.351 9.833 1.00 73.25 102 SER A N 1
ATOM 800 C CA . SER A 1 102 ? -18.173 5.041 11.131 1.00 73.25 102 SER A CA 1
ATOM 801 C C . SER A 1 102 ? -17.278 4.280 12.096 1.00 73.25 102 SER A C 1
ATOM 803 O O . SER A 1 102 ? -17.389 3.051 12.169 1.00 73.25 102 SER A O 1
ATOM 805 N N . VAL A 1 103 ? -16.464 4.991 12.871 1.00 71.75 103 VAL A N 1
ATOM 806 C CA . VAL A 1 103 ? -15.579 4.400 13.879 1.00 71.75 103 VAL A CA 1
ATOM 807 C C . VAL A 1 103 ? -16.046 4.812 15.268 1.00 71.75 103 VAL A C 1
ATOM 809 O O . VAL A 1 103 ? -16.551 5.908 15.478 1.00 71.75 103 VAL A O 1
ATOM 812 N N . SER A 1 104 ? -15.948 3.896 16.227 1.00 78.56 104 SER A N 1
ATOM 813 C CA . SER A 1 104 ? -16.150 4.210 17.640 1.00 78.56 104 SER A CA 1
ATOM 814 C C . SER A 1 104 ? -15.008 3.647 18.463 1.00 78.56 104 SER A C 1
ATOM 816 O O . SER A 1 104 ? -14.677 2.464 18.322 1.00 78.56 104 SER A O 1
ATOM 818 N N . HIS A 1 105 ? -14.487 4.461 19.372 1.00 78.31 105 HIS A N 1
ATOM 819 C CA . HIS A 1 105 ? -13.380 4.110 20.245 1.00 78.31 105 HIS A CA 1
ATOM 820 C C . HIS A 1 105 ? -13.880 3.914 21.672 1.00 78.31 105 HIS A C 1
ATOM 822 O O . HIS A 1 105 ? -14.600 4.747 22.225 1.00 78.31 105 HIS A O 1
ATOM 828 N N . GLN A 1 106 ? -13.521 2.785 22.263 1.00 83.38 106 GLN A N 1
ATOM 829 C CA . GLN A 1 106 ? -13.913 2.411 23.609 1.00 83.38 106 GLN A CA 1
ATOM 830 C C . GLN A 1 106 ? -12.704 1.850 24.347 1.00 83.38 106 GLN A C 1
ATOM 832 O O . GLN A 1 106 ? -11.845 1.187 23.768 1.00 83.38 106 GLN A O 1
ATOM 837 N N . LEU A 1 107 ? -12.660 2.088 25.642 1.00 84.56 107 LEU A N 1
ATOM 838 C CA . LEU A 1 107 ? -11.726 1.464 26.555 1.00 84.56 107 LEU A CA 1
ATOM 839 C C . LEU A 1 107 ? -12.508 0.529 27.469 1.00 84.56 107 LEU A C 1
ATOM 841 O O . LEU A 1 107 ? -13.614 0.861 27.886 1.00 84.56 107 LEU A O 1
ATOM 845 N N . ILE A 1 108 ? -11.951 -0.634 27.756 1.00 84.88 108 ILE A N 1
ATOM 846 C CA . ILE A 1 108 ? -12.561 -1.655 28.592 1.00 84.88 108 ILE A CA 1
ATOM 847 C C . ILE A 1 108 ? -11.653 -1.845 29.803 1.00 84.88 108 ILE A C 1
ATOM 849 O O . ILE A 1 108 ? -10.470 -2.198 29.675 1.00 84.88 108 ILE A O 1
ATOM 853 N N . ASP A 1 109 ? -12.215 -1.570 30.974 1.00 84.12 109 ASP A N 1
ATOM 854 C CA . ASP A 1 109 ? -11.530 -1.757 32.246 1.00 84.12 109 ASP A CA 1
ATOM 855 C C . ASP A 1 109 ? -11.482 -3.245 32.657 1.00 84.12 109 ASP A C 1
ATOM 857 O O . ASP A 1 109 ? -12.053 -4.125 32.003 1.00 84.12 109 ASP A O 1
ATOM 861 N N . ARG A 1 110 ? -10.799 -3.558 33.764 1.00 79.94 110 ARG A N 1
ATOM 862 C CA . ARG A 1 110 ? -10.764 -4.928 34.327 1.00 79.94 110 ARG A CA 1
ATOM 863 C C . ARG A 1 110 ? -12.140 -5.477 34.710 1.00 79.94 110 ARG A C 1
ATOM 865 O O . ARG A 1 110 ? -12.307 -6.692 34.762 1.00 79.94 110 ARG A O 1
ATOM 872 N N . ASN A 1 111 ? -13.105 -4.603 34.973 1.00 84.62 111 ASN A N 1
ATOM 873 C CA . ASN A 1 111 ? -14.470 -4.957 35.345 1.00 84.62 111 ASN A CA 1
ATOM 874 C C . ASN A 1 111 ? -15.388 -5.085 34.116 1.00 84.62 111 ASN A C 1
ATOM 876 O O . ASN A 1 111 ? -16.596 -5.248 34.273 1.00 84.62 111 ASN A O 1
ATOM 880 N N . SER A 1 112 ? -14.829 -5.047 32.899 1.00 83.06 112 SER A N 1
ATOM 881 C CA . SER A 1 112 ? -15.567 -5.073 31.630 1.00 83.06 112 SER A CA 1
ATOM 882 C C . SER A 1 112 ? -16.506 -3.877 31.417 1.00 83.06 112 SER A C 1
ATOM 884 O O . SER A 1 112 ? -17.443 -3.959 30.621 1.00 83.06 112 SER A O 1
ATOM 886 N N . VAL A 1 113 ? -16.261 -2.755 32.096 1.00 86.12 113 VAL A N 1
ATOM 887 C CA . VAL A 1 113 ? -16.976 -1.498 31.863 1.00 86.12 113 VAL A CA 1
ATOM 888 C C . VAL A 1 113 ? -16.402 -0.841 30.613 1.00 86.12 113 VAL A C 1
ATOM 890 O O . VAL A 1 113 ? -15.217 -0.514 30.550 1.00 86.12 113 VAL A O 1
ATOM 893 N N . GLU A 1 114 ? -17.251 -0.650 29.602 1.00 88.31 114 GLU A N 1
ATOM 894 C CA . GLU A 1 114 ? -16.878 0.048 28.372 1.00 88.31 114 GLU A CA 1
ATOM 895 C C . GLU A 1 114 ? -17.029 1.564 28.556 1.00 88.31 114 GLU A C 1
ATOM 897 O O . GLU A 1 114 ? -18.137 2.077 28.732 1.00 88.31 114 GLU A O 1
ATOM 902 N N . LYS A 1 115 ? -15.922 2.301 28.461 1.00 87.75 115 LYS A N 1
ATOM 903 C CA . LYS A 1 115 ? -15.904 3.764 28.446 1.00 87.75 115 LYS A CA 1
ATOM 904 C C . LYS A 1 115 ? -15.657 4.260 27.030 1.00 87.75 115 LYS A C 1
ATOM 906 O O . LYS A 1 115 ? -14.631 3.952 26.429 1.00 87.75 115 LYS A O 1
ATOM 911 N N . GLN A 1 116 ? -16.597 5.025 26.483 1.00 85.94 116 GLN A N 1
ATOM 912 C CA . GLN A 1 116 ? -16.413 5.640 25.173 1.00 85.94 116 GLN A CA 1
ATOM 913 C C . GLN A 1 116 ? -15.389 6.770 25.262 1.00 85.94 116 GLN A C 1
ATOM 915 O O . GLN A 1 116 ? -15.463 7.599 26.168 1.00 85.94 116 GLN A O 1
ATOM 920 N N . LEU A 1 117 ? -14.451 6.780 24.321 1.00 79.00 117 LEU A N 1
ATOM 921 C CA . LEU A 1 117 ? -13.396 7.776 24.224 1.00 79.00 117 LEU A CA 1
ATOM 922 C C . LEU A 1 117 ? -13.717 8.727 23.075 1.00 79.00 117 LEU A C 1
ATOM 924 O O . LEU A 1 117 ? -14.044 8.285 21.972 1.00 79.00 117 LEU A O 1
ATOM 928 N N . ARG A 1 118 ? -13.633 10.024 23.347 1.00 75.75 118 ARG A N 1
ATOM 929 C CA . ARG A 1 118 ? -13.824 11.103 22.371 1.00 75.75 118 ARG A CA 1
ATOM 930 C C . ARG A 1 118 ? -12.504 11.769 22.027 1.00 75.75 118 ARG A C 1
ATOM 932 O O . ARG A 1 118 ? -12.302 12.164 20.886 1.00 75.75 118 ARG A O 1
ATOM 939 N N . THR A 1 119 ? -11.605 11.858 23.005 1.00 74.12 119 THR A N 1
ATOM 940 C CA . THR A 1 119 ? -10.359 12.609 22.863 1.00 74.12 119 THR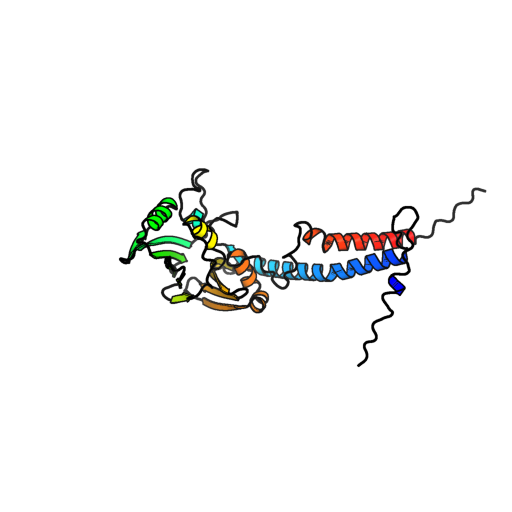 A CA 1
ATOM 941 C C . THR A 1 119 ? -9.119 11.780 23.165 1.00 74.12 119 THR A C 1
ATOM 943 O O . THR A 1 119 ? -9.153 10.778 23.885 1.00 74.12 119 THR A O 1
ATOM 946 N N . VAL A 1 120 ? -7.985 12.226 22.629 1.00 70.38 120 VAL A N 1
ATOM 947 C CA . VAL A 1 120 ? -6.660 11.678 22.959 1.00 70.38 120 VAL A CA 1
ATOM 948 C C . VAL A 1 120 ? -6.366 11.879 24.441 1.00 70.38 120 VAL A C 1
ATOM 950 O O . VAL A 1 120 ? -5.882 10.968 25.106 1.00 70.38 120 VAL A O 1
ATOM 953 N N . GLY A 1 121 ? -6.702 13.054 24.979 1.00 74.56 121 GLY A N 1
ATOM 954 C CA . GLY A 1 121 ? -6.544 13.365 26.398 1.00 74.56 121 GLY A CA 1
ATOM 955 C C . GLY A 1 121 ? -7.323 12.404 27.298 1.00 74.56 121 GLY A C 1
ATOM 956 O O . GLY A 1 121 ? -6.774 11.929 28.294 1.00 74.56 121 GLY A O 1
ATOM 957 N N . GLU A 1 122 ? -8.558 12.054 26.925 1.00 78.81 122 GLU A N 1
ATOM 958 C CA . GLU A 1 122 ? -9.347 11.022 27.611 1.00 78.81 122 GLU A CA 1
ATOM 959 C C . GLU A 1 122 ? -8.640 9.667 27.553 1.00 78.81 122 GLU A C 1
ATOM 961 O O . GLU A 1 122 ? -8.441 9.047 28.594 1.00 78.81 122 GLU A O 1
ATOM 966 N N . PHE A 1 123 ? -8.180 9.238 26.373 1.00 77.31 123 PHE A N 1
ATOM 967 C CA . PHE A 1 123 ? -7.426 7.989 26.235 1.00 77.31 123 PHE A CA 1
ATOM 968 C C . PHE A 1 123 ? -6.175 7.962 27.125 1.00 77.31 123 PHE A C 1
ATOM 970 O O . PHE A 1 123 ? -5.968 7.010 27.874 1.00 77.31 123 PHE A O 1
ATOM 977 N N . LEU A 1 124 ? -5.352 9.010 27.077 1.00 76.25 124 LEU A N 1
ATOM 978 C CA . LEU A 1 124 ? -4.115 9.112 27.853 1.00 76.25 124 LEU A CA 1
ATOM 979 C C . LEU A 1 124 ? -4.383 9.129 29.359 1.00 76.25 124 LEU A C 1
ATOM 981 O O . LEU A 1 124 ? -3.653 8.495 30.121 1.00 76.25 124 LEU A O 1
ATOM 985 N N . THR A 1 125 ? -5.422 9.844 29.786 1.00 79.19 125 THR A N 1
ATOM 986 C CA . THR A 1 125 ? -5.840 9.907 31.192 1.00 79.19 125 THR A CA 1
ATOM 987 C C . THR A 1 125 ? -6.290 8.537 31.675 1.00 79.19 125 THR A C 1
ATOM 989 O O . THR A 1 125 ? -5.843 8.070 32.721 1.00 79.19 125 THR A O 1
ATOM 992 N N . GLU A 1 126 ? -7.108 7.850 30.884 1.00 78.38 126 GLU A N 1
ATOM 993 C CA . GLU A 1 126 ? -7.572 6.513 31.226 1.00 78.38 126 GLU A CA 1
ATOM 994 C C . GLU A 1 126 ? -6.446 5.474 31.227 1.00 78.38 126 GLU A C 1
ATOM 996 O O . GLU A 1 126 ? -6.395 4.619 32.111 1.00 78.38 126 GLU A O 1
ATOM 1001 N N . MET A 1 127 ? -5.501 5.555 30.290 1.00 73.81 127 MET A N 1
ATOM 1002 C CA . MET A 1 127 ? -4.335 4.667 30.266 1.00 73.81 127 MET A CA 1
ATOM 1003 C C . MET A 1 127 ? -3.427 4.862 31.489 1.00 73.81 127 MET A C 1
ATOM 1005 O O . MET A 1 127 ? -2.871 3.889 31.998 1.00 73.81 127 MET A O 1
ATOM 1009 N N . LYS A 1 128 ? -3.297 6.097 31.995 1.00 76.62 128 LYS A N 1
ATOM 1010 C CA . LYS A 1 128 ? -2.517 6.405 33.208 1.00 76.62 128 LYS A CA 1
ATOM 1011 C C . LYS A 1 128 ? -3.141 5.856 34.491 1.00 76.62 128 LYS A C 1
ATOM 1013 O O . LYS A 1 128 ? -2.414 5.646 35.452 1.00 76.62 128 LYS A O 1
ATOM 1018 N N . ASN A 1 129 ? -4.448 5.600 34.512 1.00 74.19 129 ASN A N 1
ATOM 1019 C CA . ASN A 1 129 ? -5.147 5.106 35.702 1.00 74.19 129 ASN A CA 1
ATOM 1020 C C . ASN A 1 129 ? -4.957 3.590 35.954 1.00 74.19 129 ASN A C 1
ATOM 1022 O O . ASN A 1 129 ? -5.560 3.054 36.878 1.00 74.19 129 ASN A O 1
ATOM 1026 N N . GLU A 1 130 ? -4.118 2.899 35.164 1.00 63.97 130 GLU A N 1
ATOM 1027 C CA . GLU A 1 130 ? -3.588 1.522 35.341 1.00 63.97 130 GLU A CA 1
ATOM 1028 C C . GLU A 1 130 ? -4.600 0.366 35.543 1.00 63.97 130 GLU A C 1
ATOM 1030 O O . GLU A 1 130 ? -4.211 -0.804 35.641 1.00 63.97 130 GLU A O 1
ATOM 1035 N N . GLN A 1 131 ? -5.902 0.652 35.560 1.00 61.06 131 GLN A N 1
ATOM 1036 C CA . GLN A 1 131 ? -6.983 -0.335 35.681 1.00 61.06 131 GLN A CA 1
ATOM 1037 C C . GLN A 1 131 ? -7.584 -0.755 34.334 1.00 61.06 131 GLN A C 1
ATOM 1039 O O . GLN A 1 131 ? -8.464 -1.613 34.287 1.00 61.06 131 GLN A O 1
ATOM 1044 N N . ASN A 1 132 ? -7.081 -0.194 33.239 1.00 57.53 132 ASN A N 1
ATOM 1045 C CA . ASN A 1 132 ? -7.617 -0.387 31.903 1.00 57.53 132 ASN A CA 1
ATOM 1046 C C . ASN A 1 132 ? -6.725 -1.319 31.088 1.00 57.53 132 ASN A C 1
ATOM 1048 O O . ASN A 1 132 ? -5.517 -1.108 31.016 1.00 57.53 132 ASN A O 1
ATOM 1052 N N . VAL A 1 133 ? -7.313 -2.376 30.521 1.00 70.19 133 VAL A N 1
ATOM 1053 C CA . VAL A 1 133 ? -6.542 -3.507 29.966 1.00 70.19 133 VAL A CA 1
ATOM 1054 C C . VAL A 1 133 ? -6.844 -3.737 28.495 1.00 70.19 133 VAL A C 1
ATOM 1056 O O . VAL A 1 133 ? -6.033 -4.357 27.819 1.00 70.19 133 VAL A O 1
ATOM 1059 N N . ARG A 1 134 ? -7.962 -3.224 27.964 1.00 78.81 134 ARG A N 1
ATOM 1060 C CA . ARG A 1 134 ? -8.355 -3.512 26.583 1.00 78.81 134 ARG A CA 1
ATOM 1061 C C . ARG A 1 134 ? -8.913 -2.290 25.873 1.00 78.81 134 ARG A C 1
ATOM 1063 O O . ARG A 1 134 ? -9.826 -1.631 26.351 1.00 78.81 134 ARG A O 1
ATOM 1070 N N . TYR A 1 135 ? -8.382 -1.997 24.699 1.00 80.12 135 TYR A N 1
ATOM 1071 C CA . TYR A 1 135 ? -8.889 -0.971 23.801 1.00 80.12 135 TYR A CA 1
ATOM 1072 C C . TYR A 1 135 ? -9.749 -1.622 22.720 1.00 80.12 135 TYR A C 1
ATOM 1074 O O . TYR A 1 135 ? -9.374 -2.643 22.154 1.00 80.12 135 TYR A O 1
ATOM 1082 N N . LYS A 1 136 ? -10.921 -1.060 22.439 1.00 81.69 136 LYS A N 1
ATOM 1083 C CA . LYS A 1 136 ? -11.887 -1.588 21.477 1.00 81.69 136 LYS A CA 1
ATOM 1084 C C . LYS A 1 136 ? -12.228 -0.518 20.452 1.00 81.69 136 LYS A C 1
ATOM 1086 O O . LYS A 1 136 ? -12.690 0.567 20.786 1.00 81.69 136 LYS A O 1
ATOM 1091 N N . ARG A 1 137 ? -12.059 -0.863 19.184 1.00 78.19 137 ARG A N 1
ATOM 1092 C CA . ARG A 1 137 ? -12.481 -0.079 18.027 1.00 78.19 137 ARG A CA 1
ATOM 1093 C C . ARG A 1 137 ? -13.609 -0.816 17.335 1.00 78.19 137 ARG A C 1
ATOM 1095 O O . ARG A 1 137 ? -13.545 -2.028 17.171 1.00 78.19 137 ARG A O 1
ATOM 1102 N N . SER A 1 138 ? -14.657 -0.111 16.942 1.00 77.81 138 SER A N 1
ATOM 1103 C CA . SER A 1 138 ? -15.700 -0.693 16.096 1.00 77.81 138 SER A CA 1
ATOM 1104 C C . SER A 1 138 ? -15.806 0.114 14.818 1.00 77.81 138 SER A C 1
ATOM 1106 O O . SER A 1 138 ? -16.180 1.278 14.876 1.00 77.81 138 SER A O 1
ATOM 1108 N N . TYR A 1 139 ? -15.510 -0.513 13.688 1.00 75.81 139 TYR A N 1
ATOM 1109 C CA . TYR A 1 139 ? -15.774 0.024 12.362 1.00 75.81 139 TYR A CA 1
ATOM 1110 C C . TYR A 1 139 ? -17.131 -0.511 11.921 1.00 75.81 139 TYR A C 1
ATOM 1112 O O . TYR A 1 139 ? -17.362 -1.718 11.943 1.00 75.81 139 TYR A O 1
ATOM 1120 N N . ARG A 1 140 ? -18.050 0.362 11.536 1.00 78.50 140 ARG A N 1
ATOM 1121 C CA . ARG A 1 140 ? -19.299 -0.048 10.892 1.00 78.50 140 ARG A CA 1
ATOM 1122 C C . ARG A 1 140 ? -19.179 0.257 9.410 1.00 78.50 140 ARG A C 1
ATOM 1124 O O . ARG A 1 140 ? -18.939 1.408 9.070 1.00 78.50 140 ARG A O 1
ATOM 1131 N N . PHE A 1 141 ? -19.320 -0.763 8.573 1.00 79.56 141 PHE A N 1
ATOM 1132 C CA . PHE A 1 141 ? -19.345 -0.664 7.118 1.00 79.56 141 PHE A CA 1
ATOM 1133 C C . PHE A 1 141 ? -20.670 -1.246 6.630 1.00 79.56 141 PHE A C 1
ATOM 1135 O O . PHE A 1 141 ? -20.881 -2.455 6.721 1.00 79.56 141 PHE A O 1
ATOM 1142 N N . HIS A 1 142 ? -21.581 -0.386 6.167 1.00 82.06 142 HIS A N 1
ATOM 1143 C CA . HIS A 1 142 ? -22.995 -0.750 5.978 1.00 82.06 142 HIS A CA 1
ATOM 1144 C C . HIS A 1 142 ? -23.583 -1.370 7.266 1.00 82.06 142 HIS A C 1
ATOM 1146 O O . HIS A 1 142 ? -23.408 -0.813 8.352 1.00 82.06 142 HIS A O 1
ATOM 1152 N N . ASP A 1 143 ? -24.233 -2.531 7.169 1.00 78.50 143 ASP A N 1
ATOM 1153 C CA . ASP A 1 143 ? -24.787 -3.265 8.314 1.00 78.50 143 ASP A CA 1
ATOM 1154 C C . ASP A 1 143 ? -23.741 -4.125 9.039 1.00 78.50 143 ASP A C 1
ATOM 1156 O O . ASP A 1 143 ? -24.007 -4.701 10.097 1.00 78.50 143 ASP A O 1
ATOM 1160 N N . GLN A 1 144 ? -22.525 -4.210 8.495 1.00 75.81 144 GLN A N 1
ATOM 1161 C CA . GLN A 1 144 ? -21.455 -5.014 9.063 1.00 75.81 144 GLN A CA 1
ATOM 1162 C C . GLN A 1 144 ? -20.726 -4.223 10.141 1.00 75.81 144 GLN A C 1
ATOM 1164 O O . GLN A 1 144 ? -20.275 -3.095 9.933 1.00 75.81 144 GLN A O 1
ATOM 1169 N N . LYS A 1 145 ? -20.568 -4.844 11.309 1.00 80.94 145 LYS A N 1
ATOM 1170 C CA . LYS A 1 145 ? -19.709 -4.337 12.375 1.00 80.94 145 LYS A CA 1
ATOM 1171 C C . LYS A 1 145 ? -18.416 -5.140 12.371 1.00 80.94 145 LYS A C 1
ATOM 1173 O O . LYS A 1 145 ? -18.442 -6.362 12.482 1.00 80.94 145 LYS A O 1
ATOM 1178 N N . LEU A 1 146 ? -17.302 -4.439 12.245 1.00 76.12 146 LEU A N 1
ATOM 1179 C CA . LEU A 1 146 ? -15.960 -4.948 12.448 1.00 76.12 146 LEU A CA 1
ATOM 1180 C C . LEU A 1 146 ? -15.468 -4.443 13.803 1.00 76.12 146 LEU A C 1
ATOM 1182 O O . LEU A 1 146 ? -15.189 -3.258 13.968 1.00 76.12 146 LEU A O 1
ATOM 1186 N N . VAL A 1 147 ? -15.387 -5.328 14.788 1.00 80.25 147 VAL A N 1
ATOM 1187 C CA . VAL A 1 147 ? -14.873 -4.996 16.118 1.00 80.25 147 VAL A CA 1
ATOM 1188 C C . VAL A 1 147 ? -13.434 -5.447 16.208 1.00 80.25 147 VAL A C 1
ATOM 1190 O O . VAL A 1 147 ? -13.156 -6.618 15.982 1.00 80.25 147 VAL A O 1
ATOM 1193 N N . ILE A 1 148 ? -12.556 -4.522 16.567 1.00 74.94 148 ILE A N 1
ATOM 1194 C CA . ILE A 1 148 ? -11.150 -4.759 16.838 1.00 74.94 148 ILE A CA 1
ATOM 1195 C C . ILE A 1 148 ? -10.908 -4.532 18.316 1.00 74.94 148 ILE A C 1
ATOM 1197 O O . ILE A 1 148 ? -11.072 -3.410 18.791 1.00 74.94 148 ILE A O 1
ATOM 1201 N N . LYS A 1 149 ? -10.527 -5.577 19.045 1.00 78.25 149 LYS A N 1
ATOM 1202 C CA . LYS A 1 149 ? -10.091 -5.449 20.440 1.00 78.25 149 LYS A CA 1
ATOM 1203 C C . LYS A 1 149 ? -8.588 -5.671 20.515 1.00 78.25 149 LYS A C 1
ATOM 1205 O O . LYS A 1 149 ? -8.065 -6.570 19.863 1.00 78.25 149 LYS A O 1
ATOM 1210 N N . GLU A 1 150 ? -7.934 -4.838 21.306 1.00 71.88 150 GLU A N 1
ATOM 1211 C CA . GLU A 1 150 ? -6.509 -4.866 21.590 1.00 71.88 150 GLU A CA 1
ATOM 1212 C C . GLU A 1 150 ? -6.320 -4.961 23.092 1.00 71.88 150 GLU A C 1
ATOM 1214 O O . GLU A 1 150 ? -6.691 -4.041 23.822 1.00 71.88 150 GLU A O 1
ATOM 1219 N N . ASP A 1 151 ? -5.726 -6.054 23.550 1.00 73.38 151 ASP A N 1
ATOM 1220 C CA . ASP A 1 151 ? -5.246 -6.136 24.923 1.00 73.38 151 ASP A CA 1
ATOM 1221 C C . ASP A 1 151 ? -3.952 -5.321 25.068 1.00 73.38 151 ASP A C 1
ATOM 1223 O O . ASP A 1 151 ? -2.968 -5.512 24.352 1.00 73.38 151 ASP A O 1
ATOM 1227 N N . LEU A 1 152 ? -3.993 -4.355 25.980 1.00 71.06 152 LEU A N 1
ATOM 1228 C CA . LEU A 1 152 ? -2.908 -3.467 26.376 1.00 71.06 152 LEU A CA 1
ATOM 1229 C C . LEU A 1 152 ? -2.422 -3.901 27.761 1.00 71.06 152 LEU A C 1
ATOM 1231 O O . LEU A 1 152 ? -2.530 -3.168 28.743 1.00 71.06 152 LEU A O 1
ATOM 1235 N N . THR A 1 153 ? -1.948 -5.141 27.865 1.00 64.06 153 THR A N 1
ATOM 1236 C CA . THR A 1 153 ? -1.359 -5.645 29.108 1.00 64.06 153 THR A CA 1
ATOM 1237 C C . THR A 1 153 ? 0.069 -5.115 29.266 1.00 64.06 153 THR A C 1
ATOM 1239 O O . THR A 1 153 ? 0.784 -4.889 28.288 1.00 64.06 153 THR A O 1
ATOM 1242 N N . ARG A 1 154 ? 0.521 -4.939 30.518 1.00 59.25 154 ARG A N 1
ATOM 1243 C CA . ARG A 1 154 ? 1.925 -4.591 30.831 1.00 59.25 154 ARG A CA 1
ATOM 1244 C C . ARG A 1 154 ? 2.928 -5.625 30.310 1.00 59.25 154 ARG A C 1
ATOM 1246 O O . ARG A 1 154 ? 4.095 -5.294 30.131 1.00 59.25 154 ARG A O 1
ATOM 1253 N N . ASP A 1 155 ? 2.470 -6.844 30.040 1.00 56.59 155 ASP A N 1
ATOM 1254 C CA . ASP A 1 155 ? 3.301 -7.947 29.561 1.00 56.59 155 ASP A CA 1
ATOM 1255 C C . ASP A 1 155 ? 3.541 -7.910 28.044 1.00 56.59 155 ASP A C 1
ATOM 1257 O O . ASP A 1 155 ? 4.194 -8.803 27.512 1.00 56.59 155 ASP A O 1
ATOM 1261 N N . HIS A 1 156 ? 3.109 -6.841 27.358 1.00 54.53 156 HIS A N 1
ATOM 1262 C CA . HIS A 1 156 ? 3.314 -6.623 25.918 1.00 54.53 156 HIS A CA 1
ATOM 1263 C C . HIS A 1 156 ? 2.611 -7.669 25.031 1.00 54.53 156 HIS A C 1
ATOM 1265 O O . HIS A 1 156 ? 2.886 -7.763 23.832 1.00 54.53 156 HIS A O 1
ATOM 1271 N N . ASP A 1 157 ? 1.679 -8.437 25.605 1.00 53.88 157 ASP A N 1
ATOM 1272 C CA . ASP A 1 157 ? 0.866 -9.403 24.877 1.00 53.88 157 ASP A CA 1
ATOM 1273 C C . ASP A 1 157 ? -0.292 -8.673 24.192 1.00 53.88 157 ASP A C 1
ATOM 1275 O O . ASP A 1 157 ? -1.370 -8.458 24.750 1.00 53.88 157 ASP A 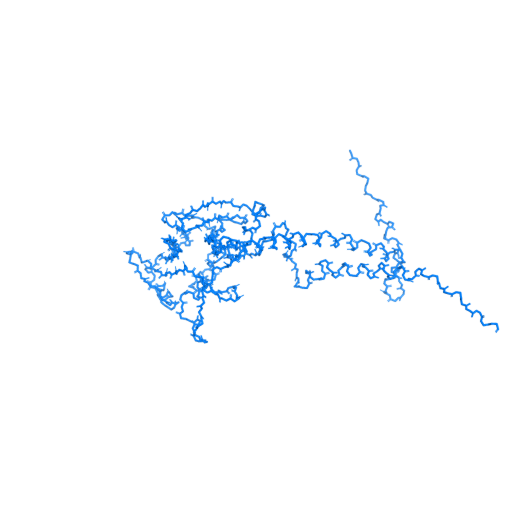O 1
ATOM 1279 N N . HIS A 1 158 ? -0.047 -8.287 22.943 1.00 55.69 158 HIS A N 1
ATOM 1280 C CA . HIS A 1 158 ? -1.050 -7.707 22.065 1.00 55.69 158 HIS A CA 1
ATOM 1281 C C . HIS A 1 158 ? -1.885 -8.815 21.425 1.00 55.69 158 HIS A C 1
ATOM 1283 O O . HIS A 1 158 ? -1.468 -9.442 20.449 1.00 55.69 158 HIS A O 1
ATOM 1289 N N . THR A 1 159 ? -3.084 -9.0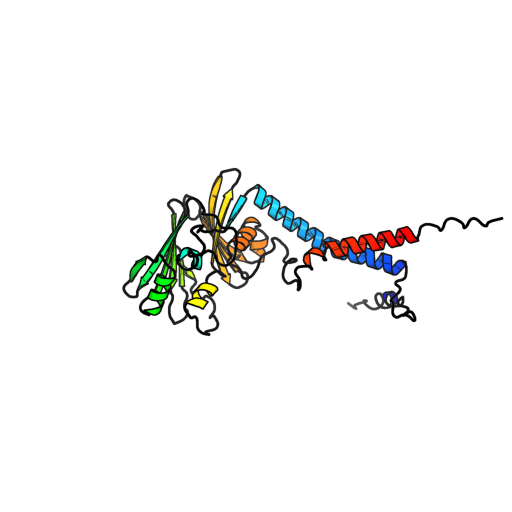42 21.958 1.00 59.88 159 THR A N 1
ATOM 1290 C CA . THR A 1 159 ? -4.075 -9.893 21.289 1.00 59.88 159 THR A CA 1
ATOM 1291 C C . THR A 1 159 ? -4.959 -9.019 20.413 1.00 59.88 159 THR A C 1
ATOM 1293 O O . THR A 1 159 ? -5.580 -8.082 20.910 1.00 59.88 159 THR A O 1
ATOM 1296 N N . LEU A 1 160 ? -4.998 -9.321 19.112 1.00 62.94 160 LEU A N 1
ATOM 1297 C CA . LEU A 1 160 ? -5.902 -8.686 18.155 1.00 62.94 160 LEU A CA 1
ATOM 1298 C C . LEU A 1 160 ? -7.105 -9.600 17.932 1.00 62.94 160 LEU A C 1
ATOM 1300 O O . LEU A 1 160 ? -6.964 -10.700 17.395 1.00 62.94 160 LEU A O 1
ATOM 1304 N N . GLU A 1 161 ? -8.289 -9.139 18.306 1.00 65.06 161 GLU A N 1
ATOM 1305 C CA . GLU A 1 161 ? -9.544 -9.852 18.066 1.00 65.06 161 GLU A CA 1
ATOM 1306 C C . GLU A 1 161 ? -10.349 -9.120 16.997 1.00 65.06 161 GLU A C 1
ATOM 1308 O O . GLU A 1 161 ? -10.559 -7.918 17.125 1.00 65.06 161 GLU A O 1
ATOM 1313 N N . ILE A 1 162 ? -10.797 -9.830 15.959 1.00 65.88 162 ILE A N 1
ATOM 1314 C CA . ILE A 1 162 ? -11.637 -9.284 14.888 1.00 65.88 162 ILE A CA 1
ATOM 1315 C C . ILE A 1 162 ? -12.961 -10.047 14.884 1.00 65.88 162 ILE A C 1
ATOM 1317 O O . ILE A 1 162 ? -12.974 -11.237 14.570 1.00 65.88 162 ILE A O 1
ATOM 1321 N N . ASN A 1 163 ? -14.067 -9.372 15.212 1.00 73.38 163 ASN A N 1
ATOM 1322 C CA . ASN A 1 163 ? -15.409 -9.975 15.302 1.00 73.38 163 ASN A CA 1
ATOM 1323 C C . ASN A 1 163 ? -15.444 -11.246 16.161 1.00 73.38 163 ASN A C 1
ATOM 1325 O O . ASN A 1 163 ? -15.876 -12.306 15.707 1.00 73.38 163 ASN A O 1
ATOM 1329 N N . ASP A 1 164 ? -14.929 -11.143 17.386 1.00 69.31 164 ASP A N 1
ATOM 1330 C CA . ASP A 1 164 ? -14.923 -12.230 18.370 1.00 69.31 164 ASP A CA 1
ATOM 1331 C C . ASP A 1 164 ? -14.100 -13.465 17.968 1.00 69.31 164 ASP A C 1
ATOM 1333 O O . ASP A 1 164 ? -14.175 -14.525 18.591 1.00 69.31 164 ASP A O 1
ATOM 1337 N N . ARG A 1 165 ? -13.243 -13.319 16.949 1.00 65.88 165 ARG A N 1
ATOM 1338 C CA . ARG A 1 165 ? -12.208 -14.291 16.595 1.00 65.88 165 ARG A CA 1
ATOM 1339 C C . ARG A 1 165 ? -10.844 -13.727 16.949 1.00 65.88 165 ARG A C 1
ATOM 1341 O O . ARG A 1 165 ? -10.460 -12.673 16.448 1.00 65.88 165 ARG A O 1
ATOM 1348 N N . ILE A 1 166 ? -10.101 -14.450 17.780 1.00 58.97 166 ILE A N 1
ATOM 1349 C CA . ILE A 1 166 ? -8.703 -14.133 18.079 1.00 58.97 166 ILE A CA 1
ATOM 1350 C C . ILE A 1 166 ? -7.892 -14.347 16.801 1.00 58.97 166 ILE A C 1
ATOM 1352 O O . ILE A 1 166 ? -7.896 -15.436 16.224 1.00 58.97 166 ILE A O 1
ATOM 1356 N N . VAL A 1 167 ? -7.232 -13.292 16.331 1.00 58.84 167 VAL A N 1
ATOM 1357 C CA . VAL A 1 167 ? -6.542 -13.290 15.039 1.00 58.84 167 VAL A CA 1
ATOM 1358 C C . VAL A 1 167 ? -5.033 -13.451 15.183 1.00 58.84 167 VAL A C 1
ATOM 1360 O O . VAL A 1 167 ? -4.388 -13.949 14.252 1.00 58.84 167 VAL A O 1
ATOM 1363 N N . ASP A 1 168 ? -4.468 -13.071 16.326 1.00 55.62 168 ASP A N 1
ATOM 1364 C CA . ASP A 1 168 ? -3.044 -13.242 16.590 1.00 55.62 168 ASP A CA 1
ATOM 1365 C C . ASP A 1 168 ? -2.745 -13.419 18.082 1.00 55.62 168 ASP A C 1
ATOM 1367 O O . ASP A 1 168 ? -3.392 -12.799 18.925 1.00 55.62 168 ASP A O 1
ATOM 1371 N N . HIS A 1 169 ? -1.758 -14.265 18.382 1.00 47.16 169 HIS A N 1
ATOM 1372 C CA . HIS A 1 169 ? -1.294 -14.560 19.740 1.00 47.16 169 HIS A CA 1
ATOM 1373 C C . HIS A 1 169 ? 0.163 -14.174 19.983 1.00 47.16 169 HIS A C 1
ATOM 1375 O O . HIS A 1 169 ? 0.589 -14.198 21.135 1.00 47.16 169 HIS A O 1
ATOM 1381 N N . ARG A 1 170 ? 0.956 -13.863 18.950 1.00 47.31 170 ARG A N 1
ATOM 1382 C CA . ARG A 1 170 ? 2.378 -13.539 19.132 1.00 47.31 170 ARG A CA 1
ATOM 1383 C C . ARG A 1 170 ? 2.851 -12.616 18.026 1.00 47.31 170 ARG A C 1
ATOM 1385 O O . ARG A 1 170 ? 3.519 -13.052 17.092 1.00 47.31 170 ARG A O 1
ATOM 1392 N N . ILE A 1 171 ? 2.565 -11.329 18.176 1.00 52.06 171 ILE A N 1
ATOM 1393 C CA . ILE A 1 171 ? 3.430 -10.336 17.548 1.00 52.06 171 ILE A CA 1
ATOM 1394 C C . ILE A 1 171 ? 4.799 -10.528 18.221 1.00 52.06 171 ILE A C 1
ATOM 1396 O O . ILE A 1 171 ? 4.888 -10.416 19.442 1.00 52.06 171 ILE A O 1
ATOM 1400 N N . GLU A 1 172 ? 5.810 -10.978 17.468 1.00 44.03 172 GLU A N 1
ATOM 1401 C CA . GLU A 1 172 ? 7.145 -11.320 17.987 1.00 44.03 172 GLU A CA 1
ATOM 1402 C C . GLU A 1 172 ? 7.617 -10.277 19.008 1.00 44.03 172 GLU A C 1
ATOM 1404 O O . GLU A 1 172 ? 7.544 -9.084 18.728 1.00 44.03 172 GLU A O 1
ATOM 1409 N N . ARG A 1 173 ? 8.058 -10.744 20.192 1.00 42.78 173 ARG A N 1
ATOM 1410 C CA . ARG A 1 173 ? 8.511 -9.923 21.329 1.00 42.78 173 ARG A CA 1
ATOM 1411 C C . ARG A 1 173 ? 9.262 -8.684 20.845 1.00 42.78 173 ARG A C 1
ATOM 1413 O O . ARG A 1 173 ? 10.412 -8.774 20.417 1.00 42.78 173 ARG A O 1
ATOM 1420 N N . TRP A 1 174 ? 8.593 -7.544 20.944 1.00 44.41 174 TRP A N 1
ATOM 1421 C CA . TRP A 1 174 ? 9.162 -6.246 20.629 1.00 44.41 174 TRP A CA 1
ATOM 1422 C C . TRP A 1 174 ? 10.207 -5.873 21.684 1.00 44.41 174 TRP A C 1
ATOM 1424 O O . TRP A 1 174 ? 10.099 -6.319 22.832 1.00 44.41 174 TRP A O 1
ATOM 1434 N N . PRO A 1 175 ? 11.237 -5.088 21.325 1.00 40.50 175 PRO A N 1
ATOM 1435 C CA . PRO A 1 175 ? 12.224 -4.623 22.288 1.00 40.50 175 PRO A CA 1
ATOM 1436 C C . PRO A 1 175 ? 11.511 -3.888 23.429 1.00 40.50 175 PRO A C 1
ATOM 1438 O O . PRO A 1 175 ? 10.789 -2.920 23.213 1.00 40.50 175 PRO A O 1
ATOM 1441 N N . SER A 1 176 ? 11.708 -4.393 24.645 1.00 39.88 176 SER A N 1
ATOM 1442 C CA . SER A 1 176 ? 11.035 -4.028 25.898 1.00 39.88 176 SER A CA 1
ATOM 1443 C C . SER A 1 176 ? 11.387 -2.632 26.433 1.00 39.88 176 SER A C 1
ATOM 1445 O O . SER A 1 176 ? 11.239 -2.362 27.626 1.00 39.88 176 SER A O 1
ATOM 1447 N N . GLU A 1 177 ? 11.896 -1.739 25.589 1.00 42.12 177 GLU A N 1
ATOM 1448 C CA . GLU A 1 177 ? 12.301 -0.398 25.996 1.00 42.12 177 GLU A CA 1
ATOM 1449 C C . GLU A 1 177 ? 11.092 0.540 25.967 1.00 42.12 177 GLU A C 1
ATOM 1451 O O . GLU A 1 177 ? 10.803 1.222 24.990 1.00 42.12 177 GLU A O 1
ATOM 1456 N N . VAL A 1 178 ? 10.377 0.513 27.095 1.00 43.84 178 VAL A N 1
ATOM 1457 C CA . VAL A 1 178 ? 9.501 1.564 27.629 1.00 43.84 178 VAL A CA 1
ATOM 1458 C C . VAL A 1 178 ? 8.536 2.149 26.598 1.00 43.84 178 VAL A C 1
ATOM 1460 O O . VAL A 1 178 ? 8.689 3.265 26.098 1.00 43.84 178 VAL A O 1
ATOM 1463 N N . ILE A 1 179 ? 7.451 1.416 26.359 1.00 44.91 179 ILE A N 1
ATOM 1464 C CA . ILE A 1 179 ? 6.258 1.985 25.743 1.00 44.91 179 ILE A CA 1
ATOM 1465 C C . ILE A 1 179 ? 5.580 2.876 26.791 1.00 44.91 179 ILE A C 1
ATOM 1467 O O . ILE A 1 179 ? 4.714 2.447 27.550 1.00 44.91 179 ILE A O 1
ATOM 1471 N N . GLY A 1 180 ? 5.985 4.144 26.842 1.00 50.31 180 GLY A N 1
ATOM 1472 C CA . GLY A 1 180 ? 5.100 5.191 27.336 1.00 50.31 180 GLY A CA 1
ATOM 1473 C C . GLY A 1 180 ? 3.831 5.262 26.468 1.00 50.31 180 GLY A C 1
ATOM 1474 O O . GLY A 1 180 ? 3.787 4.699 25.368 1.00 50.31 180 GLY A O 1
ATOM 1475 N N . PRO A 1 181 ? 2.789 5.978 26.906 1.00 50.19 181 PRO A N 1
ATOM 1476 C CA . PRO A 1 181 ? 1.588 6.161 26.099 1.00 50.19 181 PRO A CA 1
ATOM 1477 C C . PRO A 1 181 ? 1.873 6.740 24.699 1.00 50.19 181 PRO A C 1
ATOM 1479 O O . PRO A 1 181 ? 1.142 6.437 23.768 1.00 50.19 181 PRO A O 1
ATOM 1482 N N . GLU A 1 182 ? 2.953 7.506 24.521 1.00 49.12 182 GLU A N 1
ATOM 1483 C CA . GLU A 1 182 ? 3.366 8.074 23.229 1.00 49.12 182 GLU A CA 1
ATOM 1484 C C . GLU A 1 182 ? 3.948 7.043 22.235 1.00 49.12 182 GLU A C 1
ATOM 1486 O O . GLU A 1 182 ? 3.476 6.985 21.098 1.00 49.12 182 GLU A O 1
ATOM 1491 N N . PRO A 1 183 ? 4.915 6.173 22.600 1.00 45.81 183 PRO A N 1
ATOM 1492 C CA . PRO A 1 183 ? 5.328 5.064 21.738 1.00 45.81 183 PRO A CA 1
ATOM 1493 C C . PRO A 1 183 ? 4.171 4.143 21.337 1.00 45.81 183 PRO A C 1
ATOM 1495 O O . PRO A 1 183 ? 4.129 3.692 20.195 1.00 45.81 183 PRO A O 1
ATOM 1498 N N . ALA A 1 184 ? 3.191 3.917 22.223 1.00 45.31 184 ALA A N 1
ATOM 1499 C CA . ALA A 1 184 ? 2.012 3.109 21.906 1.00 45.31 184 ALA A CA 1
ATOM 1500 C C . ALA A 1 184 ? 1.180 3.700 20.756 1.00 45.31 184 ALA A C 1
ATOM 1502 O O . ALA A 1 184 ? 0.479 2.945 20.088 1.00 45.31 184 ALA A O 1
ATOM 1503 N N . LEU A 1 185 ? 1.257 5.014 20.523 1.00 47.12 185 LEU A N 1
ATOM 1504 C CA . LEU A 1 185 ? 0.597 5.696 19.408 1.00 47.12 185 LEU A CA 1
ATOM 1505 C C . LEU A 1 185 ? 1.395 5.550 18.102 1.00 47.12 185 LEU A C 1
ATOM 1507 O O . LEU A 1 185 ? 0.809 5.338 17.046 1.00 47.12 185 LEU A O 1
ATOM 1511 N N . ASN A 1 186 ? 2.730 5.571 18.169 1.00 41.62 186 ASN A N 1
ATOM 1512 C CA . ASN A 1 186 ? 3.605 5.424 16.994 1.00 41.62 186 ASN A CA 1
ATOM 1513 C C . ASN A 1 186 ? 3.769 3.978 16.506 1.00 41.62 186 ASN A C 1
ATOM 1515 O O . ASN A 1 186 ? 4.089 3.746 15.342 1.00 41.62 186 ASN A O 1
ATOM 1519 N N . LEU A 1 187 ? 3.580 2.995 17.387 1.00 43.94 187 LEU A N 1
ATOM 1520 C CA . LEU A 1 187 ? 3.815 1.578 17.090 1.00 43.94 187 LEU A CA 1
ATOM 1521 C C . LEU A 1 187 ? 2.653 0.901 16.332 1.00 43.94 187 LEU A C 1
ATOM 1523 O O . LEU A 1 187 ? 2.834 -0.189 15.791 1.00 43.94 187 LEU A O 1
ATOM 1527 N N . ARG A 1 188 ? 1.464 1.518 16.271 1.00 51.69 188 ARG A N 1
ATOM 1528 C CA . ARG A 1 188 ? 0.185 0.805 16.053 1.00 51.69 188 ARG A CA 1
ATOM 1529 C C . ARG A 1 188 ? -0.301 0.593 14.612 1.00 51.69 188 ARG A C 1
ATOM 1531 O O . ARG A 1 188 ? -1.366 0.008 14.443 1.00 51.69 188 ARG A O 1
ATOM 1538 N N . TYR A 1 189 ? 0.458 0.983 13.583 1.00 53.09 189 TYR A N 1
ATOM 1539 C CA . TYR A 1 189 ? -0.026 0.926 12.184 1.00 53.09 189 TYR A CA 1
ATOM 1540 C C . TYR A 1 189 ? 0.810 0.108 11.217 1.00 53.09 189 TYR A C 1
ATOM 1542 O O . TYR A 1 189 ? 0.393 -0.110 10.084 1.00 53.09 189 TYR A O 1
ATOM 1550 N N . LYS A 1 190 ? 1.953 -0.425 11.646 1.00 57.19 190 LYS A N 1
ATOM 1551 C CA . LYS A 1 190 ? 2.806 -1.191 10.730 1.00 57.19 190 LYS A CA 1
ATOM 1552 C C . LYS A 1 190 ? 2.202 -2.532 10.325 1.00 57.19 190 LYS A C 1
ATOM 1554 O O . LYS A 1 190 ? 2.602 -3.084 9.308 1.00 57.19 190 LYS A O 1
ATOM 1559 N N . ASN A 1 191 ? 1.251 -3.067 11.092 1.00 69.56 191 ASN A N 1
ATOM 1560 C CA . ASN A 1 191 ? 0.766 -4.430 10.912 1.00 69.56 191 ASN A CA 1
ATOM 1561 C C . ASN A 1 191 ? -0.738 -4.577 10.670 1.00 69.56 191 ASN A C 1
ATOM 1563 O O . ASN A 1 191 ? -1.129 -5.682 10.324 1.00 69.56 191 ASN A O 1
ATOM 1567 N N . VAL A 1 192 ? -1.584 -3.554 10.819 1.00 77.50 192 VAL A N 1
ATOM 1568 C CA . VAL A 1 192 ? -3.007 -3.629 10.433 1.00 77.50 192 VAL A CA 1
ATOM 1569 C C . VAL A 1 192 ? -3.438 -2.324 9.783 1.00 77.50 192 VAL A C 1
ATOM 1571 O O . VAL A 1 192 ? -3.130 -1.250 10.286 1.00 77.50 192 VAL A O 1
ATOM 1574 N N . GLY A 1 193 ? -4.170 -2.420 8.679 1.00 80.19 193 GLY A N 1
ATOM 1575 C CA . GLY A 1 193 ? -4.585 -1.276 7.889 1.00 80.19 193 GLY A CA 1
ATOM 1576 C C . GLY A 1 193 ? -5.850 -1.555 7.095 1.00 80.19 193 GLY A C 1
ATOM 1577 O O . GLY A 1 193 ? -6.224 -2.711 6.875 1.00 80.19 193 GLY A O 1
ATOM 1578 N N . PHE A 1 194 ? -6.509 -0.490 6.649 1.00 84.38 194 PHE A N 1
ATOM 1579 C CA . PHE A 1 194 ? -7.812 -0.587 6.002 1.00 84.38 194 PHE A CA 1
ATOM 1580 C C . PHE A 1 194 ? -7.860 0.210 4.711 1.00 84.38 194 PHE A C 1
ATOM 1582 O O . PHE A 1 194 ? -7.291 1.297 4.593 1.00 84.38 194 PHE A O 1
ATOM 1589 N N . VAL A 1 195 ? -8.568 -0.339 3.733 1.00 89.25 195 VAL A N 1
ATOM 1590 C CA . VAL A 1 195 ? -8.656 0.240 2.399 1.00 89.25 195 VAL A CA 1
ATOM 1591 C C . VAL A 1 195 ? -10.050 0.017 1.853 1.00 89.25 195 VAL A C 1
ATOM 1593 O O . VAL A 1 195 ? -10.585 -1.085 1.944 1.00 89.25 195 VAL A O 1
ATOM 1596 N N . MET A 1 196 ? -10.624 1.047 1.249 1.00 91.31 196 MET A N 1
ATOM 1597 C CA . MET A 1 196 ? -11.853 0.928 0.483 1.00 91.31 196 MET A CA 1
ATOM 1598 C C . MET A 1 196 ? -11.507 0.642 -0.974 1.00 91.31 196 MET A C 1
ATOM 1600 O O . MET A 1 196 ? -10.734 1.381 -1.587 1.00 91.31 196 MET A O 1
ATOM 1604 N N . LYS A 1 197 ? -12.079 -0.422 -1.536 1.00 94.81 197 LYS A N 1
ATOM 1605 C CA . LYS A 1 197 ? -12.028 -0.721 -2.968 1.00 94.81 197 LYS A CA 1
ATOM 1606 C C . LYS A 1 197 ? -13.422 -0.540 -3.550 1.00 94.81 197 LYS A C 1
ATOM 1608 O O . LYS A 1 197 ? -14.336 -1.259 -3.175 1.00 94.81 197 LYS A O 1
ATOM 1613 N N . THR A 1 198 ? -13.562 0.348 -4.521 1.00 94.94 198 THR A N 1
ATOM 1614 C CA . THR A 1 198 ? -14.798 0.526 -5.289 1.00 94.94 198 THR A CA 1
ATOM 1615 C C . THR A 1 198 ? -14.553 0.114 -6.734 1.00 94.94 198 THR A C 1
ATOM 1617 O O . THR A 1 198 ? -13.642 0.645 -7.375 1.00 94.94 198 THR A O 1
ATOM 1620 N N . ASP A 1 199 ? -15.330 -0.838 -7.254 1.00 96.19 199 ASP A N 1
ATOM 1621 C CA . ASP A 1 199 ? -15.344 -1.136 -8.693 1.00 96.19 199 ASP A CA 1
ATOM 1622 C C . ASP A 1 199 ? -16.017 0.030 -9.427 1.00 96.19 199 ASP A C 1
ATOM 1624 O O . ASP A 1 199 ? -17.150 0.400 -9.125 1.00 96.19 199 ASP A O 1
ATOM 1628 N N . GLN A 1 200 ? -15.293 0.654 -10.355 1.00 95.50 200 GLN A N 1
ATOM 1629 C CA . GLN A 1 200 ? -15.754 1.854 -11.054 1.00 95.50 200 GLN A CA 1
ATOM 1630 C C . GLN A 1 200 ? -16.891 1.560 -12.037 1.00 95.50 200 GLN A C 1
ATOM 1632 O O . GLN A 1 200 ? -17.653 2.468 -12.358 1.00 95.50 200 GLN A O 1
ATOM 1637 N N . ASN A 1 201 ? -17.034 0.310 -12.488 1.00 96.12 201 ASN A N 1
ATOM 1638 C CA . ASN A 1 201 ? -18.079 -0.075 -13.433 1.00 96.12 201 ASN A CA 1
ATOM 1639 C C . ASN A 1 201 ? -19.390 -0.418 -12.722 1.00 96.12 201 ASN A C 1
ATOM 1641 O O . ASN A 1 201 ? -20.458 -0.052 -13.205 1.00 96.12 201 ASN A O 1
ATOM 1645 N N . SER A 1 202 ? -19.321 -1.144 -11.602 1.00 96.06 202 SER A N 1
ATOM 1646 C CA . SER A 1 202 ? -20.522 -1.568 -10.865 1.00 96.06 202 SER A CA 1
ATOM 1647 C C . SER A 1 202 ? -20.894 -0.647 -9.703 1.00 96.06 202 SER A C 1
ATOM 1649 O O . SER A 1 202 ? -22.006 -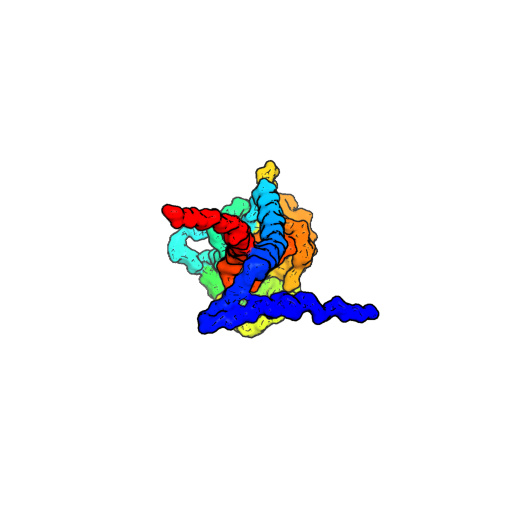0.742 -9.193 1.00 96.06 202 SER A O 1
ATOM 1651 N N . GLY A 1 203 ? -19.976 0.208 -9.245 1.00 94.31 203 GLY A N 1
ATOM 1652 C CA . GLY A 1 203 ? -20.135 1.003 -8.025 1.00 94.31 203 GLY A CA 1
ATOM 1653 C C . GLY A 1 203 ? -20.016 0.188 -6.732 1.00 94.31 203 GLY A C 1
ATOM 1654 O O . GLY A 1 203 ? -20.106 0.758 -5.647 1.00 94.31 203 GLY A O 1
ATOM 1655 N N . GLN A 1 204 ? -19.792 -1.127 -6.823 1.00 93.62 204 GLN A N 1
ATOM 1656 C CA . GLN A 1 204 ? -19.724 -2.007 -5.663 1.00 93.62 204 GLN A CA 1
ATOM 1657 C C . GLN A 1 204 ? -18.509 -1.666 -4.796 1.00 93.62 204 GLN A C 1
ATOM 1659 O O . GLN A 1 204 ? -17.371 -1.656 -5.279 1.00 93.62 204 GLN A O 1
ATOM 1664 N N . ALA A 1 205 ? -18.760 -1.408 -3.512 1.00 91.50 205 ALA A N 1
ATOM 1665 C CA . ALA A 1 205 ? -17.738 -1.110 -2.522 1.00 91.50 205 ALA A CA 1
ATOM 1666 C C . ALA A 1 205 ? -17.377 -2.351 -1.695 1.00 91.50 205 ALA A C 1
ATOM 1668 O O . ALA A 1 205 ? -18.233 -3.144 -1.299 1.00 91.50 205 ALA A O 1
ATOM 1669 N N . GLU A 1 206 ? -16.087 -2.501 -1.418 1.00 93.00 206 GLU A N 1
ATOM 1670 C CA . GLU A 1 206 ? -15.537 -3.548 -0.574 1.00 93.00 206 GLU A CA 1
ATOM 1671 C C . GLU A 1 206 ? -14.532 -2.953 0.414 1.00 93.00 206 GLU A C 1
ATOM 1673 O O . GLU A 1 206 ? -13.591 -2.253 0.027 1.00 93.00 206 GLU A O 1
ATOM 1678 N N . LEU A 1 207 ? -14.697 -3.288 1.691 1.00 90.38 207 LEU A N 1
ATOM 1679 C CA . LEU A 1 207 ? -13.730 -2.983 2.733 1.00 90.38 207 LEU A CA 1
ATOM 1680 C C . LEU A 1 207 ? -12.652 -4.070 2.755 1.00 90.38 207 LEU A C 1
ATOM 1682 O O . LEU A 1 207 ? -12.935 -5.245 2.985 1.00 90.38 207 LEU A O 1
ATOM 1686 N N . ILE A 1 208 ? -11.400 -3.680 2.550 1.00 92.12 208 ILE A N 1
ATOM 1687 C CA . ILE A 1 208 ? -10.237 -4.560 2.635 1.00 92.12 208 ILE A CA 1
ATOM 1688 C C . ILE A 1 208 ? -9.502 -4.273 3.942 1.00 92.12 208 ILE A C 1
ATOM 1690 O O . ILE A 1 208 ? -9.016 -3.166 4.162 1.00 92.12 208 ILE A O 1
ATOM 1694 N N . VAL A 1 209 ? -9.389 -5.295 4.785 1.00 88.25 209 VAL A N 1
ATOM 1695 C CA . VAL A 1 209 ? -8.591 -5.289 6.012 1.00 88.25 209 VAL A CA 1
ATOM 1696 C C . VAL A 1 209 ? -7.293 -6.028 5.731 1.00 88.25 209 VAL A C 1
ATOM 1698 O O . VAL A 1 209 ? -7.303 -7.220 5.415 1.00 88.25 209 VAL A O 1
ATOM 1701 N N . VAL A 1 210 ? -6.176 -5.325 5.844 1.00 88.81 210 VAL A N 1
ATOM 1702 C CA . VAL A 1 210 ? -4.831 -5.863 5.651 1.00 88.81 210 VAL A CA 1
ATOM 1703 C C . VAL A 1 210 ? -4.187 -6.043 7.013 1.00 88.81 210 VAL A C 1
ATOM 1705 O O . VAL A 1 210 ? -4.180 -5.114 7.809 1.00 88.81 210 VAL A O 1
ATOM 1708 N N . GLN A 1 211 ? -3.613 -7.214 7.267 1.00 86.31 211 GLN A N 1
ATOM 1709 C CA . GLN A 1 211 ? -2.837 -7.493 8.467 1.00 86.31 211 GLN A CA 1
ATOM 1710 C C . GLN A 1 211 ? -1.485 -8.109 8.099 1.00 86.31 211 GLN A C 1
ATOM 1712 O O . GLN A 1 211 ? -1.452 -9.175 7.497 1.00 86.31 211 GLN A O 1
ATOM 1717 N N . GLN A 1 212 ? -0.365 -7.511 8.485 1.00 83.75 212 GLN A N 1
ATOM 1718 C CA . GLN A 1 212 ? 0.949 -8.141 8.410 1.00 83.75 212 GLN A CA 1
ATOM 1719 C C . GLN A 1 212 ? 1.143 -9.073 9.614 1.00 83.75 212 GLN A C 1
ATOM 1721 O O . GLN A 1 212 ? 1.282 -8.620 10.745 1.00 83.75 212 GLN A O 1
ATOM 1726 N N . THR A 1 213 ? 1.144 -10.384 9.376 1.00 80.38 213 THR A N 1
ATOM 1727 C CA . THR A 1 213 ? 1.255 -11.402 10.441 1.00 80.38 213 THR A CA 1
ATOM 1728 C C . THR A 1 213 ? 2.696 -11.842 10.696 1.00 80.38 213 THR A C 1
ATOM 1730 O O . THR A 1 213 ? 2.982 -12.462 11.710 1.00 80.38 213 THR A O 1
ATOM 1733 N N . ALA A 1 214 ? 3.602 -11.598 9.746 1.00 81.31 214 ALA A N 1
ATOM 1734 C CA . ALA A 1 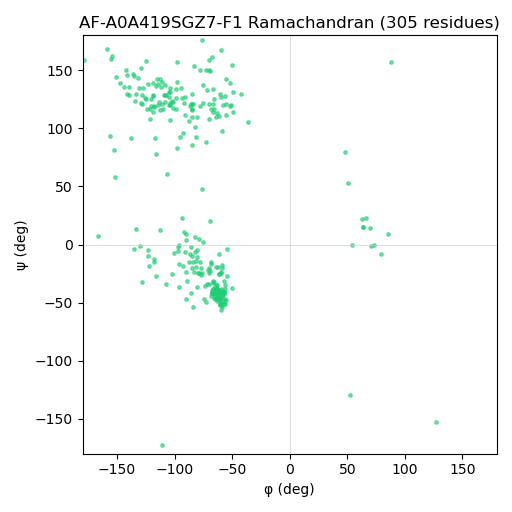214 ? 5.038 -11.846 9.877 1.00 81.31 214 ALA A CA 1
ATOM 1735 C C . ALA A 1 214 ? 5.802 -10.989 8.847 1.00 81.31 214 ALA A C 1
ATOM 1737 O O . ALA A 1 214 ? 5.185 -10.447 7.916 1.00 81.31 214 ALA A O 1
ATOM 1738 N N . PRO A 1 215 ? 7.139 -10.867 8.934 1.00 82.75 215 PRO A N 1
ATOM 1739 C CA . PRO A 1 215 ? 7.923 -10.243 7.875 1.00 82.75 215 PRO A CA 1
ATOM 1740 C C . PRO A 1 215 ? 7.584 -10.858 6.510 1.00 82.75 215 PRO A C 1
ATOM 1742 O O . PRO A 1 215 ? 7.758 -12.057 6.292 1.00 82.75 215 PRO A O 1
ATOM 1745 N N . ARG A 1 216 ? 7.106 -10.027 5.572 1.00 84.81 216 ARG A N 1
ATOM 1746 C CA . ARG A 1 216 ? 6.734 -10.433 4.200 1.00 84.81 216 ARG A CA 1
ATOM 1747 C C . ARG A 1 216 ? 5.525 -11.377 4.088 1.00 84.81 216 ARG A C 1
ATOM 1749 O O . ARG A 1 216 ? 5.397 -12.075 3.072 1.00 84.81 216 ARG A O 1
ATOM 1756 N N . LEU A 1 217 ? 4.654 -11.395 5.095 1.00 88.50 217 LEU A N 1
ATOM 1757 C CA . LEU A 1 217 ? 3.457 -12.230 5.132 1.00 88.50 217 LEU A CA 1
ATOM 1758 C C . LEU A 1 217 ? 2.250 -11.412 5.597 1.00 88.50 217 LEU A C 1
ATOM 1760 O O . LEU A 1 217 ? 2.262 -10.850 6.692 1.00 88.50 217 LEU A O 1
ATOM 1764 N N . TRP A 1 218 ? 1.205 -11.383 4.774 1.00 91.56 218 TRP A N 1
ATOM 1765 C CA . TRP A 1 218 ? -0.012 -10.619 5.033 1.00 91.56 218 TRP A CA 1
ATOM 1766 C C . TRP A 1 218 ? -1.235 -11.519 5.031 1.00 91.56 218 TRP A C 1
ATOM 1768 O O . TRP A 1 218 ? -1.387 -12.372 4.165 1.00 91.56 218 TRP A O 1
ATOM 1778 N N . ARG A 1 219 ? -2.144 -11.301 5.967 1.00 90.19 219 ARG A N 1
ATOM 1779 C CA . ARG A 1 219 ? -3.501 -11.823 5.963 1.00 90.19 219 ARG A CA 1
ATOM 1780 C C . ARG A 1 219 ? -4.430 -10.702 5.519 1.00 90.19 219 ARG A C 1
ATOM 1782 O O . ARG A 1 219 ? -4.443 -9.635 6.122 1.00 90.19 219 ARG A O 1
ATOM 1789 N N . ILE A 1 220 ? -5.181 -10.932 4.453 1.00 93.06 220 ILE A N 1
ATOM 1790 C CA . ILE A 1 220 ? -6.082 -9.947 3.860 1.00 93.06 220 ILE A CA 1
ATOM 1791 C C . ILE A 1 220 ? -7.504 -10.491 3.931 1.00 93.06 220 ILE A C 1
ATOM 1793 O O . ILE A 1 220 ? -7.766 -11.623 3.515 1.00 93.06 220 ILE A O 1
ATOM 1797 N N . ARG A 1 221 ? -8.413 -9.677 4.465 1.00 91.00 221 ARG A N 1
ATOM 1798 C CA . ARG A 1 221 ? -9.850 -9.948 4.505 1.00 91.00 221 ARG A CA 1
ATOM 1799 C C . ARG A 1 221 ? -10.580 -8.916 3.677 1.00 91.00 221 ARG A C 1
ATOM 1801 O O . ARG A 1 221 ? -10.286 -7.730 3.770 1.00 91.00 221 ARG A O 1
ATOM 1808 N N . THR A 1 222 ? -11.538 -9.368 2.893 1.00 92.56 222 THR A N 1
ATOM 1809 C CA . THR A 1 222 ? -12.357 -8.517 2.039 1.00 92.56 222 THR A CA 1
ATOM 1810 C C . THR A 1 222 ? -13.805 -8.681 2.450 1.00 92.56 222 THR A C 1
ATOM 1812 O O . THR A 1 222 ? -14.313 -9.800 2.486 1.00 92.56 222 THR A O 1
ATOM 1815 N N . PHE A 1 223 ? -14.455 -7.569 2.758 1.00 88.62 223 PHE A N 1
ATOM 1816 C CA . PHE A 1 223 ? -15.849 -7.491 3.156 1.00 88.62 223 PHE A CA 1
ATOM 1817 C C . PHE A 1 223 ? -16.627 -6.728 2.090 1.00 88.62 223 PHE A C 1
ATOM 1819 O O . PHE A 1 223 ? -16.151 -5.712 1.592 1.00 88.62 223 PHE A O 1
ATOM 1826 N N . ASN A 1 224 ? -17.817 -7.203 1.751 1.00 90.50 224 ASN A N 1
ATOM 1827 C CA . ASN A 1 224 ? -18.792 -6.477 0.943 1.00 90.50 224 ASN A CA 1
ATOM 1828 C C . ASN A 1 224 ? -19.995 -6.087 1.828 1.00 90.50 224 ASN A C 1
ATOM 1830 O O . ASN A 1 224 ? -19.979 -6.300 3.041 1.00 90.50 224 ASN A O 1
ATOM 1834 N N . GLU A 1 225 ? -21.057 -5.559 1.223 1.00 85.69 225 GLU A N 1
ATOM 1835 C CA . GLU A 1 225 ? -22.295 -5.190 1.930 1.00 85.69 225 GLU A CA 1
ATOM 1836 C C . GLU A 1 225 ? -22.934 -6.373 2.686 1.00 85.69 225 GLU A C 1
ATOM 1838 O O . GLU A 1 225 ? -23.517 -6.202 3.754 1.00 85.69 225 GLU A O 1
ATOM 1843 N N . THR A 1 226 ? -22.773 -7.597 2.172 1.00 86.31 226 THR A N 1
ATOM 1844 C CA . THR A 1 226 ? -23.343 -8.819 2.763 1.00 86.31 226 THR A CA 1
ATOM 1845 C C . THR A 1 226 ? -22.483 -9.447 3.865 1.00 86.31 226 THR A C 1
ATOM 1847 O O . THR A 1 226 ? -22.953 -10.357 4.546 1.00 86.31 226 THR A O 1
ATOM 1850 N N . GLY A 1 227 ? -21.239 -8.990 4.058 1.00 81.56 227 GLY A N 1
ATOM 1851 C CA . GLY A 1 227 ? -20.311 -9.537 5.053 1.00 81.56 227 GLY A CA 1
ATOM 1852 C C . GLY A 1 227 ? -18.953 -9.943 4.486 1.00 81.56 227 GLY A C 1
ATOM 1853 O O . GLY A 1 227 ? -18.456 -9.363 3.523 1.00 81.56 227 GLY A O 1
ATOM 1854 N N . LEU A 1 228 ? -18.303 -10.919 5.127 1.00 82.38 228 LEU A N 1
ATOM 1855 C CA . LEU A 1 228 ? -16.987 -11.409 4.711 1.00 82.38 228 LEU A CA 1
ATOM 1856 C C . LEU A 1 228 ? -17.096 -12.141 3.367 1.00 82.38 228 LEU A C 1
ATOM 1858 O O . LEU A 1 228 ? -17.716 -13.197 3.276 1.00 82.38 228 LEU A O 1
ATOM 1862 N N . LEU A 1 229 ? -16.438 -11.600 2.346 1.00 84.50 229 LEU A N 1
ATOM 1863 C CA . LEU A 1 229 ? -16.356 -12.196 1.018 1.00 84.50 229 LEU A CA 1
ATOM 1864 C C . LEU A 1 229 ? -15.228 -13.234 0.962 1.00 84.50 229 LEU A C 1
ATOM 1866 O O . LEU A 1 229 ? -15.431 -14.366 0.527 1.00 84.50 229 LEU A O 1
ATOM 1870 N N . ILE A 1 230 ? -14.015 -12.829 1.354 1.00 92.06 230 ILE A N 1
ATOM 1871 C CA . ILE A 1 230 ? -12.786 -13.617 1.180 1.00 92.06 230 ILE A CA 1
ATOM 1872 C C . ILE A 1 230 ? -11.822 -13.337 2.338 1.00 92.06 230 ILE A C 1
ATOM 1874 O O . ILE A 1 230 ? -11.622 -12.189 2.723 1.00 92.06 230 ILE A O 1
ATOM 1878 N N . GLU A 1 231 ? -11.162 -14.382 2.836 1.00 91.81 231 GLU A N 1
ATOM 1879 C CA . GLU A 1 231 ? -9.989 -14.291 3.710 1.00 91.81 231 GLU A CA 1
ATOM 1880 C C . GLU A 1 231 ? -8.844 -15.104 3.099 1.00 91.81 231 GLU A C 1
ATOM 1882 O O . GLU A 1 231 ? -9.017 -16.278 2.761 1.00 91.81 231 GLU A O 1
ATOM 1887 N N . ARG A 1 232 ? -7.677 -14.478 2.914 1.00 94.56 232 ARG A N 1
ATOM 1888 C CA . ARG A 1 232 ? -6.500 -15.114 2.305 1.00 94.56 232 ARG A CA 1
ATOM 1889 C C . ARG A 1 232 ? -5.212 -14.668 2.971 1.00 94.56 232 ARG A C 1
ATOM 1891 O O . ARG A 1 232 ? -5.086 -13.537 3.432 1.00 94.56 232 ARG A O 1
ATOM 1898 N N . GLN A 1 233 ? -4.229 -15.558 2.964 1.00 93.94 233 GLN A N 1
ATOM 1899 C CA . GLN A 1 233 ? -2.873 -15.260 3.394 1.00 93.94 233 GLN A CA 1
ATOM 1900 C C . GLN A 1 233 ? -1.946 -15.192 2.180 1.00 93.94 233 GLN A C 1
ATOM 1902 O O . GLN A 1 233 ? -1.903 -16.101 1.353 1.00 93.94 233 GLN A O 1
ATOM 1907 N N . TYR A 1 234 ? -1.192 -14.106 2.089 1.00 94.25 234 TYR A N 1
ATOM 1908 C CA . TYR A 1 234 ? -0.302 -13.770 0.996 1.00 94.25 234 TYR A CA 1
ATOM 1909 C C . TYR A 1 234 ? 1.135 -13.697 1.495 1.00 94.25 234 TYR A C 1
ATOM 1911 O O . TYR A 1 234 ? 1.487 -12.854 2.318 1.00 94.25 234 TYR A O 1
ATOM 1919 N N . SER A 1 235 ? 2.000 -14.542 0.938 1.00 93.50 235 SER A N 1
ATOM 1920 C CA . SER A 1 235 ? 3.437 -14.257 0.946 1.00 93.50 235 SER A CA 1
ATOM 1921 C C . SER A 1 235 ? 3.733 -13.082 0.014 1.00 93.50 235 SER A C 1
ATOM 1923 O O . SER A 1 235 ? 2.984 -12.850 -0.935 1.00 93.50 235 SER A O 1
ATOM 1925 N N . LEU A 1 236 ? 4.863 -12.394 0.191 1.00 89.62 236 LEU A N 1
ATOM 1926 C CA . LEU A 1 236 ? 5.297 -11.333 -0.734 1.00 89.62 236 LEU A CA 1
ATOM 1927 C C . LEU A 1 236 ? 5.277 -11.765 -2.210 1.00 89.62 236 LEU A C 1
ATOM 1929 O O . LEU A 1 236 ? 4.916 -10.980 -3.083 1.00 89.62 236 LEU A O 1
ATOM 1933 N N . ARG A 1 237 ? 5.645 -13.018 -2.503 1.00 90.62 237 ARG A N 1
ATOM 1934 C CA . ARG A 1 237 ? 5.632 -13.548 -3.873 1.00 90.62 237 ARG A CA 1
ATOM 1935 C C . ARG A 1 237 ? 4.210 -13.705 -4.413 1.00 90.62 237 ARG A C 1
ATOM 1937 O O . ARG A 1 237 ? 3.983 -13.347 -5.562 1.00 90.62 237 ARG A O 1
ATOM 1944 N N . ALA A 1 238 ? 3.292 -14.238 -3.607 1.00 93.81 238 ALA A N 1
ATOM 1945 C CA . ALA A 1 238 ? 1.888 -14.384 -3.989 1.00 93.81 238 ALA A CA 1
ATOM 1946 C C . ALA A 1 238 ? 1.207 -13.015 -4.121 1.00 93.81 238 ALA A C 1
ATOM 1948 O O . ALA A 1 238 ? 0.512 -12.768 -5.099 1.00 93.81 238 ALA A O 1
ATOM 1949 N N . LEU A 1 239 ? 1.486 -12.095 -3.192 1.00 92.12 239 LEU A N 1
ATOM 1950 C CA . LEU A 1 239 ? 0.955 -10.735 -3.205 1.00 92.12 239 LEU A CA 1
ATOM 1951 C C . LEU A 1 239 ? 1.295 -10.019 -4.518 1.00 92.12 239 LEU A C 1
ATOM 1953 O O . LEU A 1 239 ? 0.410 -9.481 -5.167 1.00 92.12 239 LEU A O 1
ATOM 1957 N N . ARG A 1 240 ? 2.554 -10.101 -4.968 1.00 90.44 240 ARG A N 1
ATOM 1958 C CA . ARG A 1 240 ? 3.030 -9.531 -6.244 1.00 90.44 240 ARG A CA 1
ATOM 1959 C C . ARG A 1 240 ? 2.314 -10.066 -7.493 1.00 90.44 240 ARG A C 1
ATOM 1961 O O . ARG A 1 240 ? 2.370 -9.465 -8.561 1.00 90.44 240 ARG A O 1
ATOM 1968 N N . GLN A 1 241 ? 1.631 -11.200 -7.398 1.00 91.38 241 GLN A N 1
ATOM 1969 C CA . GLN A 1 241 ? 0.837 -11.717 -8.514 1.00 91.38 241 GLN A CA 1
ATOM 1970 C C . GLN A 1 241 ? -0.561 -11.084 -8.574 1.00 91.38 241 GLN A C 1
ATOM 1972 O O . GLN A 1 241 ? -1.207 -11.145 -9.619 1.00 91.38 241 GLN A O 1
ATOM 1977 N N . GLU A 1 242 ? -1.004 -10.419 -7.504 1.00 94.38 242 GLU A N 1
ATOM 1978 C CA . GLU A 1 242 ? -2.319 -9.793 -7.388 1.00 94.38 242 GLU A CA 1
ATOM 1979 C C . GLU A 1 242 ? -2.197 -8.273 -7.221 1.00 94.38 242 GLU A C 1
ATOM 1981 O O . GLU A 1 242 ? -2.110 -7.738 -6.116 1.00 94.38 242 GLU A O 1
ATOM 1986 N N . ALA A 1 243 ? -2.232 -7.547 -8.341 1.00 92.69 243 ALA A N 1
ATOM 1987 C CA . ALA A 1 243 ? -1.972 -6.108 -8.352 1.00 92.69 243 ALA A CA 1
ATOM 1988 C C . ALA A 1 243 ? -2.925 -5.291 -7.458 1.00 92.69 243 ALA A C 1
ATOM 1990 O O . ALA A 1 243 ? -2.497 -4.374 -6.760 1.00 92.69 243 ALA A O 1
ATOM 1991 N N . VAL A 1 244 ? -4.206 -5.665 -7.415 1.00 95.62 244 VAL A N 1
ATOM 1992 C CA . VAL A 1 244 ? -5.199 -5.045 -6.522 1.00 95.62 244 VAL A CA 1
ATOM 1993 C C . VAL A 1 244 ? -4.760 -5.154 -5.058 1.00 95.62 244 VAL A C 1
ATOM 1995 O O . VAL A 1 244 ? -4.838 -4.173 -4.323 1.00 95.62 244 VAL A O 1
ATOM 1998 N N . MET A 1 245 ? -4.247 -6.318 -4.651 1.00 95.62 245 MET A N 1
ATOM 1999 C CA . MET A 1 245 ? -3.814 -6.560 -3.275 1.00 95.62 245 MET A CA 1
ATOM 2000 C C . MET A 1 245 ? -2.501 -5.852 -2.954 1.00 95.62 245 MET A C 1
ATOM 2002 O O . MET A 1 245 ? -2.368 -5.325 -1.857 1.00 95.62 245 MET A O 1
ATOM 2006 N N . VAL A 1 246 ? -1.565 -5.742 -3.903 1.00 92.81 246 VAL A N 1
ATOM 2007 C CA . VAL A 1 246 ? -0.362 -4.903 -3.725 1.00 92.81 246 VAL A CA 1
ATOM 2008 C C . VAL A 1 246 ? -0.754 -3.454 -3.446 1.00 92.81 246 VAL A C 1
ATOM 2010 O O . VAL A 1 246 ? -0.269 -2.864 -2.481 1.00 92.81 246 VAL A O 1
ATOM 2013 N N . LYS A 1 247 ? -1.655 -2.886 -4.258 1.00 91.94 247 LYS A N 1
ATOM 2014 C CA . LYS A 1 247 ? -2.126 -1.509 -4.070 1.00 91.94 247 LYS A CA 1
ATOM 2015 C C . LYS A 1 247 ? -2.851 -1.342 -2.734 1.00 91.94 247 LYS A C 1
ATOM 2017 O O . LYS A 1 247 ? -2.606 -0.357 -2.045 1.00 91.94 247 LYS A O 1
ATOM 2022 N N . ALA A 1 248 ? -3.681 -2.312 -2.346 1.00 93.44 248 ALA A N 1
ATOM 2023 C CA . ALA A 1 248 ? -4.341 -2.311 -1.045 1.00 93.44 248 ALA A CA 1
ATOM 2024 C C . ALA A 1 248 ? -3.322 -2.339 0.105 1.00 93.44 248 ALA A C 1
ATOM 2026 O O . ALA A 1 248 ? -3.346 -1.459 0.954 1.00 93.44 248 ALA A O 1
ATOM 2027 N N . VAL A 1 249 ? -2.364 -3.270 0.106 1.00 90.75 249 VAL A N 1
ATOM 2028 C CA . VAL A 1 249 ? -1.326 -3.337 1.149 1.00 90.75 249 VAL A CA 1
ATOM 2029 C C . VAL A 1 249 ? -0.537 -2.024 1.221 1.00 90.75 249 VAL A C 1
ATOM 2031 O O . VAL A 1 249 ? -0.362 -1.492 2.315 1.00 90.75 249 VAL A O 1
ATOM 2034 N N . ASN A 1 250 ? -0.172 -1.442 0.074 1.00 87.62 250 ASN A N 1
ATOM 2035 C CA . ASN A 1 250 ? 0.547 -0.167 0.015 1.00 87.62 250 ASN A CA 1
ATOM 2036 C C . ASN A 1 250 ? -0.219 1.027 0.588 1.00 87.62 250 ASN A C 1
ATOM 2038 O O . ASN A 1 250 ? 0.387 1.908 1.191 1.00 87.62 250 ASN A O 1
ATOM 2042 N N . LEU A 1 251 ? -1.531 1.077 0.363 1.00 86.38 251 LEU A N 1
ATOM 2043 C CA . LEU A 1 251 ? -2.391 2.153 0.861 1.00 86.38 251 LEU A CA 1
ATOM 2044 C C . LEU A 1 251 ? -2.873 1.905 2.291 1.00 86.38 251 LEU A C 1
ATOM 2046 O O . LEU A 1 251 ? -3.267 2.844 2.967 1.00 86.38 251 LEU A O 1
ATOM 2050 N N . SER A 1 252 ? -2.849 0.657 2.757 1.00 85.06 252 SER A N 1
ATOM 2051 C CA . SER A 1 252 ? -3.317 0.301 4.097 1.00 85.06 252 SER A CA 1
ATOM 2052 C C . SER A 1 252 ? -2.403 0.803 5.216 1.00 85.06 252 SER A C 1
ATOM 2054 O O . SER A 1 252 ? -2.855 0.922 6.346 1.00 85.06 252 SER A O 1
ATOM 2056 N N . GLY A 1 253 ? -1.119 1.039 4.928 1.00 76.19 253 GLY A N 1
ATOM 2057 C CA . GLY A 1 253 ? -0.105 1.337 5.944 1.00 76.19 253 GLY A CA 1
ATOM 2058 C C . GLY A 1 253 ? 0.422 0.108 6.699 1.00 76.19 253 GLY A C 1
ATOM 2059 O O . GLY A 1 253 ? 1.437 0.221 7.377 1.00 76.19 253 GLY A O 1
ATOM 2060 N N . ALA A 1 254 ? -0.174 -1.079 6.511 1.00 79.94 254 ALA A N 1
ATOM 2061 C CA . ALA A 1 254 ? 0.217 -2.339 7.157 1.00 79.94 254 ALA A CA 1
ATOM 2062 C C . ALA A 1 254 ? 1.492 -2.971 6.550 1.00 79.94 254 ALA A C 1
ATOM 2064 O O . ALA A 1 254 ? 1.515 -4.155 6.181 1.00 79.94 254 ALA A O 1
ATOM 2065 N N . HIS A 1 255 ? 2.535 -2.160 6.367 1.00 76.81 255 HIS A N 1
ATOM 2066 C CA . HIS A 1 255 ? 3.868 -2.582 5.957 1.00 76.81 255 HIS A CA 1
ATOM 2067 C C . HIS A 1 255 ? 4.945 -1.577 6.415 1.00 76.81 255 HIS A C 1
ATOM 2069 O O . HIS A 1 255 ? 4.684 -0.384 6.559 1.00 76.81 255 HIS A O 1
ATOM 2075 N N . ASP A 1 256 ? 6.205 -2.007 6.494 1.00 67.44 256 ASP A N 1
ATOM 2076 C CA . ASP A 1 256 ? 7.353 -1.118 6.777 1.00 67.44 256 ASP A CA 1
ATOM 2077 C C . ASP A 1 256 ? 7.871 -0.322 5.564 1.00 67.44 256 ASP A C 1
ATOM 2079 O O . ASP A 1 256 ? 8.775 0.505 5.678 1.00 67.44 256 ASP A O 1
ATOM 2083 N N . GLY A 1 257 ? 7.332 -0.569 4.374 1.00 71.25 257 GLY A N 1
ATOM 2084 C CA . GLY A 1 257 ? 7.705 0.143 3.161 1.00 71.25 257 GLY A CA 1
ATOM 2085 C C . GLY A 1 257 ? 6.902 -0.345 1.966 1.00 71.25 257 GLY A C 1
ATOM 2086 O O . GLY A 1 257 ? 6.383 -1.457 1.979 1.00 71.25 257 GLY A O 1
ATOM 2087 N N . ARG A 1 258 ? 6.825 0.488 0.920 1.00 74.06 258 ARG A N 1
ATOM 2088 C CA . ARG A 1 258 ? 6.049 0.188 -0.298 1.00 74.06 258 ARG A CA 1
ATOM 2089 C C . ARG A 1 258 ? 6.376 -1.201 -0.868 1.00 74.06 258 ARG A C 1
ATOM 2091 O O . ARG A 1 258 ? 7.459 -1.739 -0.699 1.00 74.06 258 ARG A O 1
ATOM 2098 N N . ILE A 1 259 ? 5.460 -1.807 -1.589 1.00 81.69 259 ILE A N 1
ATOM 2099 C CA . ILE A 1 259 ? 5.666 -3.091 -2.250 1.00 81.69 259 ILE A CA 1
ATOM 2100 C C . ILE A 1 259 ? 5.455 -2.848 -3.736 1.00 81.69 259 ILE A C 1
ATOM 2102 O O . ILE A 1 259 ? 4.383 -2.423 -4.152 1.00 81.69 259 ILE A O 1
ATOM 2106 N N . GLY A 1 260 ? 6.482 -3.085 -4.550 1.00 78.12 260 GLY A N 1
ATOM 2107 C CA . GLY A 1 260 ? 6.306 -3.072 -6.003 1.00 78.12 260 GLY A CA 1
ATOM 2108 C C . GLY A 1 260 ? 5.461 -4.258 -6.465 1.00 78.12 260 GLY A C 1
ATOM 2109 O O . GLY A 1 260 ? 5.514 -5.327 -5.844 1.00 78.12 260 GLY A O 1
ATOM 2110 N N . TYR A 1 261 ? 4.711 -4.086 -7.553 1.00 74.31 261 TYR A N 1
ATOM 2111 C CA . TYR A 1 261 ? 3.816 -5.098 -8.109 1.00 74.31 261 TYR A CA 1
ATOM 2112 C C . TYR A 1 261 ? 4.593 -6.317 -8.599 1.00 74.31 261 TYR A C 1
ATOM 2114 O O . TYR A 1 261 ? 4.167 -7.438 -8.372 1.00 74.31 261 TYR A O 1
ATOM 2122 N N . ARG A 1 262 ? 5.763 -6.148 -9.216 1.00 73.62 262 ARG A N 1
ATOM 2123 C CA . ARG A 1 262 ? 6.613 -7.256 -9.692 1.00 73.62 262 ARG A CA 1
ATOM 2124 C C . ARG A 1 262 ? 8.054 -7.153 -9.221 1.00 73.62 262 ARG A C 1
ATOM 2126 O O . ARG A 1 262 ? 8.696 -8.177 -8.983 1.00 73.62 262 ARG A O 1
ATOM 2133 N N . SER A 1 263 ? 8.564 -5.940 -9.070 1.00 69.44 263 SER A N 1
ATOM 2134 C CA . SER A 1 263 ? 9.957 -5.653 -8.763 1.00 69.44 263 SER A CA 1
ATOM 2135 C C . SER A 1 263 ? 10.064 -4.585 -7.682 1.00 69.44 263 SER A C 1
ATOM 2137 O O . SER A 1 263 ? 9.265 -3.662 -7.604 1.00 69.44 263 SER A O 1
ATOM 2139 N N . GLN A 1 264 ? 11.076 -4.706 -6.830 1.00 70.62 264 GLN A N 1
ATOM 2140 C CA . GLN A 1 264 ? 11.329 -3.758 -5.744 1.00 70.62 264 GLN A CA 1
ATOM 2141 C C . GLN A 1 264 ? 12.316 -2.668 -6.173 1.00 70.62 264 GLN A C 1
ATOM 2143 O O . GLN A 1 264 ? 12.995 -2.087 -5.337 1.00 70.62 264 GLN A O 1
ATOM 2148 N N . ILE A 1 265 ? 12.426 -2.438 -7.486 1.00 64.25 265 ILE A N 1
ATOM 2149 C CA . ILE A 1 265 ? 13.490 -1.630 -8.081 1.00 64.25 265 ILE A CA 1
ATOM 2150 C C . ILE A 1 265 ? 13.502 -0.242 -7.476 1.00 64.25 265 ILE A C 1
ATOM 2152 O O . ILE A 1 265 ? 14.561 0.230 -7.134 1.00 64.25 265 ILE A O 1
ATOM 2156 N N . THR A 1 266 ? 12.352 0.376 -7.240 1.00 57.50 266 THR A N 1
ATOM 2157 C CA . THR A 1 266 ? 12.278 1.735 -6.691 1.00 57.50 266 THR A CA 1
ATOM 2158 C C . THR A 1 266 ? 12.573 1.839 -5.191 1.00 57.50 266 THR A C 1
ATOM 2160 O O . THR A 1 266 ? 12.512 2.943 -4.651 1.00 57.50 266 THR A O 1
ATOM 2163 N N . GLN A 1 267 ? 12.904 0.743 -4.500 1.00 55.41 267 GLN A N 1
ATOM 2164 C CA . GLN A 1 267 ? 13.167 0.759 -3.061 1.00 55.41 267 GLN A CA 1
ATOM 2165 C C . GLN A 1 267 ? 14.604 0.404 -2.708 1.00 55.41 267 GLN A C 1
ATOM 2167 O O . GLN A 1 267 ? 15.202 -0.502 -3.281 1.00 55.41 267 GLN A O 1
ATOM 2172 N N . GLY A 1 268 ? 15.127 1.088 -1.690 1.00 53.56 268 GLY A N 1
ATOM 2173 C CA . GLY A 1 268 ? 16.488 0.879 -1.199 1.00 53.56 268 GLY A CA 1
ATOM 2174 C C . GLY A 1 268 ? 17.548 1.673 -1.958 1.00 53.56 268 GLY A C 1
ATOM 2175 O O . GLY A 1 268 ? 18.736 1.454 -1.738 1.00 53.56 268 GLY A O 1
ATOM 2176 N N . TYR A 1 269 ? 17.151 2.602 -2.834 1.00 59.03 269 TYR A N 1
ATOM 2177 C CA . TYR A 1 269 ? 18.117 3.509 -3.433 1.00 59.03 269 TYR A CA 1
ATOM 2178 C C . TYR A 1 269 ? 18.550 4.594 -2.448 1.00 59.03 269 TYR A C 1
ATOM 2180 O O . TYR A 1 269 ? 17.709 5.165 -1.756 1.00 59.03 269 TYR A O 1
ATOM 2188 N N . PRO A 1 270 ? 19.855 4.910 -2.406 1.00 55.06 270 PRO A N 1
ATOM 2189 C CA . PRO A 1 270 ? 20.421 5.809 -1.406 1.00 55.06 270 PRO A CA 1
ATOM 2190 C C . PRO A 1 270 ? 19.961 7.263 -1.564 1.00 55.06 270 PRO A C 1
ATOM 2192 O O . PRO A 1 270 ? 20.159 8.058 -0.650 1.00 55.06 270 PRO A O 1
ATOM 2195 N N . THR A 1 271 ? 19.376 7.641 -2.709 1.00 69.06 271 THR A N 1
ATOM 2196 C CA . THR A 1 271 ? 18.974 9.026 -2.986 1.00 69.06 271 THR A CA 1
ATOM 2197 C C . THR A 1 271 ? 17.647 9.116 -3.744 1.00 69.06 271 THR A C 1
ATOM 2199 O O . THR A 1 271 ? 17.362 8.311 -4.631 1.00 69.06 271 THR A O 1
ATOM 2202 N N . TYR A 1 272 ? 16.865 10.162 -3.452 1.00 66.62 272 TYR A N 1
ATOM 2203 C CA . TYR A 1 272 ? 15.611 10.491 -4.152 1.00 66.62 272 TYR A CA 1
ATOM 2204 C C . TYR A 1 272 ? 15.792 10.759 -5.652 1.00 66.62 272 TYR A C 1
ATOM 2206 O O . TYR A 1 272 ? 14.858 10.596 -6.429 1.00 66.62 272 TYR A O 1
ATOM 2214 N N . LEU A 1 273 ? 16.997 11.159 -6.067 1.00 72.19 273 LEU A N 1
ATOM 2215 C CA . LEU A 1 273 ? 17.324 11.403 -7.472 1.00 72.19 273 LEU A CA 1
ATOM 2216 C C . LEU A 1 273 ? 17.643 10.117 -8.233 1.00 72.19 273 LEU A C 1
ATOM 2218 O O . LEU A 1 273 ? 17.574 10.112 -9.461 1.00 72.19 273 LEU A O 1
ATOM 2222 N N . PHE A 1 274 ? 17.986 9.029 -7.538 1.00 73.50 274 PHE A N 1
ATOM 2223 C CA . PHE A 1 274 ? 18.404 7.792 -8.186 1.00 73.50 274 PHE A CA 1
ATOM 2224 C C . PHE A 1 274 ? 17.341 7.214 -9.133 1.00 73.50 274 PHE 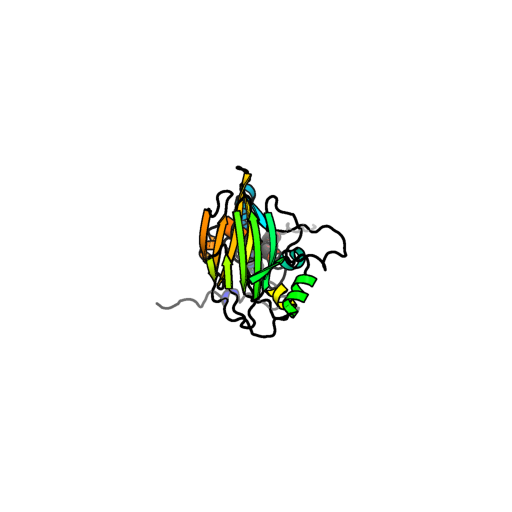A C 1
ATOM 2226 O O . PHE A 1 274 ? 17.720 6.900 -10.254 1.00 73.50 274 PHE A O 1
ATOM 2233 N N . PRO A 1 275 ? 16.036 7.139 -8.791 1.00 68.12 275 PRO A N 1
ATOM 2234 C CA . PRO A 1 275 ? 15.007 6.631 -9.709 1.00 68.12 275 PRO A CA 1
ATOM 2235 C C . PRO A 1 275 ? 14.807 7.481 -10.977 1.00 68.12 275 PRO A C 1
ATOM 2237 O O . PRO A 1 275 ? 14.234 7.014 -11.960 1.00 68.12 275 PRO A O 1
ATOM 2240 N N . ILE A 1 276 ? 15.244 8.746 -10.954 1.00 73.06 276 ILE A N 1
ATOM 2241 C CA . ILE A 1 276 ? 15.170 9.659 -12.102 1.00 73.06 276 ILE A CA 1
ATOM 2242 C C . ILE A 1 276 ? 16.453 9.541 -12.932 1.00 73.06 276 ILE A C 1
ATOM 2244 O O . ILE A 1 276 ? 16.407 9.379 -14.152 1.00 73.06 276 ILE A O 1
ATOM 2248 N N . LEU A 1 277 ? 17.616 9.570 -12.276 1.00 80.12 277 LEU A N 1
ATOM 2249 C CA . LEU A 1 277 ? 18.917 9.416 -12.932 1.00 80.12 277 LEU A CA 1
ATOM 2250 C C . LEU A 1 277 ? 19.108 8.011 -13.513 1.00 80.12 277 LEU A C 1
ATOM 2252 O O . LEU A 1 277 ? 19.738 7.855 -14.557 1.00 80.12 277 LEU A O 1
ATOM 2256 N N . TYR A 1 278 ? 18.524 7.000 -12.883 1.00 81.00 278 TYR A N 1
ATOM 2257 C CA . TYR A 1 278 ? 18.483 5.628 -13.349 1.00 81.00 278 TYR A CA 1
ATOM 2258 C C . TYR A 1 278 ? 17.033 5.121 -13.331 1.00 81.00 278 TYR A C 1
ATOM 2260 O O . TYR A 1 278 ? 16.423 5.079 -12.265 1.00 81.00 278 TYR A O 1
ATOM 2268 N N . PRO A 1 279 ? 16.474 4.686 -14.473 1.00 85.19 279 PRO A N 1
ATOM 2269 C CA . PRO A 1 279 ? 17.181 4.379 -15.719 1.00 85.19 279 PRO A CA 1
ATOM 2270 C C . PRO A 1 279 ? 17.194 5.504 -16.766 1.00 85.19 279 PRO A C 1
ATOM 2272 O O . PRO A 1 279 ? 17.840 5.359 -17.804 1.00 85.19 279 PRO A O 1
ATOM 2275 N N . TYR A 1 280 ? 16.492 6.617 -16.540 1.00 87.25 280 TYR A N 1
ATOM 2276 C CA . TYR A 1 280 ? 16.279 7.620 -17.590 1.00 87.25 280 TYR A CA 1
ATOM 2277 C C . TYR A 1 280 ? 17.527 8.453 -17.889 1.00 87.25 280 TYR A C 1
ATOM 2279 O O . TYR A 1 280 ? 17.895 8.604 -19.053 1.00 87.25 280 TYR A O 1
ATOM 2287 N N . GLY A 1 281 ? 18.215 8.951 -16.860 1.00 88.56 281 GLY A N 1
ATOM 2288 C CA . GLY A 1 281 ? 19.458 9.709 -17.031 1.00 88.56 281 GLY A CA 1
ATOM 2289 C C . GLY A 1 281 ? 20.572 8.885 -17.685 1.00 88.56 281 GLY A C 1
ATOM 2290 O O . GLY A 1 281 ? 21.233 9.365 -18.607 1.00 88.56 281 GLY A O 1
ATOM 2291 N N . THR A 1 282 ? 20.743 7.622 -17.281 1.00 88.44 282 THR A N 1
ATOM 2292 C CA . THR A 1 282 ? 21.711 6.708 -17.912 1.00 88.44 282 THR A CA 1
ATOM 2293 C C . THR A 1 282 ? 21.342 6.382 -19.355 1.00 88.44 282 THR A C 1
ATOM 2295 O O . THR A 1 282 ? 22.230 6.337 -20.208 1.00 88.44 282 THR A O 1
ATOM 2298 N N . SER A 1 283 ? 20.050 6.225 -19.658 1.00 90.56 283 SER A N 1
ATOM 2299 C CA . SER A 1 283 ? 19.561 6.059 -21.030 1.00 90.56 283 SER A CA 1
ATOM 2300 C C . SER A 1 283 ? 19.856 7.290 -21.898 1.00 90.56 283 SER A C 1
ATOM 2302 O O . SER A 1 283 ? 20.419 7.156 -22.986 1.00 90.56 283 SER A O 1
ATOM 2304 N N . LEU A 1 284 ? 19.572 8.497 -21.396 1.00 93.38 284 LEU A N 1
ATOM 2305 C CA . LEU A 1 284 ? 19.837 9.750 -22.109 1.00 93.38 284 LEU A CA 1
ATOM 2306 C C . LEU A 1 284 ? 21.335 9.953 -22.368 1.00 93.38 284 LEU A C 1
ATOM 2308 O O . LEU A 1 284 ? 21.730 10.277 -23.488 1.00 93.38 284 LEU A O 1
ATOM 2312 N N . LEU A 1 285 ? 22.173 9.718 -21.354 1.00 93.88 285 LEU A N 1
ATOM 2313 C CA . LEU A 1 285 ? 23.628 9.794 -21.484 1.00 93.88 285 LEU A CA 1
ATOM 2314 C C . LEU A 1 285 ? 24.146 8.791 -22.520 1.00 93.88 285 LEU A C 1
ATOM 2316 O O . LEU A 1 285 ? 24.983 9.135 -23.350 1.00 93.88 285 LEU A O 1
ATOM 2320 N N . SER A 1 286 ? 23.619 7.568 -22.503 1.00 93.88 286 SER A N 1
ATOM 2321 C CA . SER A 1 286 ? 23.920 6.548 -23.504 1.00 93.88 286 SER A CA 1
ATOM 2322 C C . SER A 1 286 ? 23.618 7.035 -24.926 1.00 93.88 286 SER A C 1
ATOM 2324 O O . SER A 1 286 ? 24.489 6.982 -25.797 1.00 93.88 286 SER A O 1
ATOM 2326 N N . VAL A 1 287 ? 22.407 7.558 -25.156 1.00 94.81 287 VAL A N 1
ATOM 2327 C CA . VAL A 1 287 ? 22.000 8.077 -26.469 1.00 94.81 287 VAL A CA 1
ATOM 2328 C C . VAL A 1 287 ? 22.920 9.220 -26.894 1.00 94.81 287 VAL A C 1
ATOM 2330 O O . VAL A 1 287 ? 23.390 9.231 -28.030 1.00 94.81 287 VAL A O 1
ATOM 2333 N N . ALA A 1 288 ? 23.253 10.135 -25.981 1.00 95.19 288 ALA A N 1
ATOM 2334 C CA . ALA A 1 288 ? 24.177 11.231 -26.256 1.00 95.19 288 ALA A CA 1
ATOM 2335 C C . ALA A 1 288 ? 25.576 10.734 -26.668 1.00 95.19 288 ALA A C 1
ATOM 2337 O O . ALA A 1 288 ? 26.137 11.242 -27.638 1.00 95.19 288 ALA A O 1
ATOM 2338 N N . LEU A 1 289 ? 26.121 9.716 -25.992 1.00 93.31 289 LEU A N 1
ATOM 2339 C CA . LEU A 1 289 ? 27.421 9.120 -26.334 1.00 93.31 289 LEU A CA 1
ATOM 2340 C C . LEU A 1 289 ? 27.410 8.455 -27.716 1.00 93.31 289 LEU A C 1
ATOM 2342 O O . LEU A 1 289 ? 28.351 8.629 -28.494 1.00 93.31 289 LEU A O 1
ATOM 2346 N N . ILE A 1 290 ? 26.338 7.727 -28.039 1.00 93.50 290 ILE A N 1
ATOM 2347 C CA . ILE A 1 290 ? 26.167 7.075 -29.344 1.00 93.50 290 ILE A CA 1
ATOM 2348 C C . ILE A 1 290 ? 26.054 8.133 -30.452 1.00 93.50 290 ILE A C 1
ATOM 2350 O O . ILE A 1 290 ? 26.747 8.044 -31.466 1.00 93.50 290 ILE A O 1
ATOM 2354 N N . LEU A 1 291 ? 25.229 9.165 -30.254 1.00 94.38 291 LEU A N 1
ATOM 2355 C CA . LEU A 1 291 ? 25.070 10.254 -31.221 1.00 94.38 291 LEU A CA 1
ATOM 2356 C C . LEU A 1 291 ? 26.370 11.036 -31.418 1.00 94.38 291 LEU A C 1
ATOM 2358 O O . LEU A 1 291 ? 26.725 11.345 -32.555 1.00 94.38 291 LEU A O 1
ATOM 2362 N N . TYR A 1 292 ? 27.099 11.314 -30.336 1.00 94.06 292 TYR A N 1
ATOM 2363 C CA . TYR A 1 292 ? 28.404 11.965 -30.397 1.00 94.06 292 TYR A CA 1
ATOM 2364 C C . TYR A 1 292 ? 29.397 11.152 -31.235 1.00 94.06 292 TYR A C 1
ATOM 2366 O O . TYR A 1 292 ? 30.045 11.702 -32.127 1.00 94.06 292 TYR A O 1
ATOM 2374 N N . TYR A 1 293 ? 29.463 9.834 -31.016 1.00 93.75 293 TYR A N 1
ATOM 2375 C CA . TYR A 1 293 ? 30.301 8.940 -31.814 1.00 93.75 293 TYR A CA 1
ATOM 2376 C C . TYR A 1 293 ? 29.988 9.041 -33.316 1.00 93.75 293 TYR A C 1
ATOM 2378 O O . TYR A 1 293 ? 30.902 9.203 -34.126 1.00 93.75 293 TYR A O 1
ATOM 2386 N N . PHE A 1 294 ? 28.707 8.998 -33.696 1.00 93.50 294 PHE A N 1
ATOM 2387 C CA . PHE A 1 294 ? 28.308 9.092 -35.104 1.00 93.50 294 PHE A CA 1
ATOM 2388 C C . PHE A 1 294 ? 28.491 10.492 -35.703 1.00 93.50 294 PHE A C 1
ATOM 2390 O O . PHE A 1 294 ? 28.832 10.607 -36.881 1.00 93.50 294 PHE A O 1
ATOM 2397 N N . ALA A 1 295 ? 28.301 11.558 -34.924 1.00 91.88 295 ALA A N 1
ATOM 2398 C CA . ALA A 1 295 ? 28.547 12.927 -35.378 1.00 91.88 295 ALA A CA 1
ATOM 2399 C C . ALA A 1 295 ? 30.025 13.142 -35.741 1.00 91.88 295 ALA A C 1
ATOM 2401 O O . ALA A 1 295 ? 30.335 13.762 -36.756 1.00 91.88 295 ALA A O 1
ATOM 2402 N N . GLU A 1 296 ? 30.921 12.559 -34.951 1.00 89.12 296 GLU A N 1
ATOM 2403 C CA . GLU A 1 296 ? 32.374 12.638 -35.101 1.00 89.12 296 GLU A CA 1
ATOM 2404 C C . GLU A 1 296 ? 32.928 11.715 -36.213 1.00 89.12 296 GLU A C 1
ATOM 2406 O O . GLU A 1 296 ? 34.070 11.869 -36.652 1.00 89.12 296 GLU A O 1
ATOM 2411 N N . LEU A 1 297 ? 32.132 10.749 -36.689 1.00 87.62 297 LEU A N 1
ATOM 2412 C CA . LEU A 1 297 ? 32.437 9.946 -37.881 1.00 87.62 297 LEU A CA 1
ATOM 2413 C C . LEU A 1 297 ? 32.109 10.665 -39.193 1.00 87.62 297 LEU A C 1
ATOM 2415 O O . LEU A 1 297 ? 32.490 10.172 -40.258 1.00 87.62 297 LEU A O 1
ATOM 2419 N N . ARG A 1 298 ? 31.404 11.806 -39.151 1.00 85.00 298 ARG A N 1
ATOM 2420 C CA . ARG A 1 298 ? 31.113 12.563 -40.370 1.00 85.00 298 ARG A CA 1
ATOM 2421 C C . ARG A 1 298 ? 32.438 12.968 -41.025 1.00 85.00 298 ARG A C 1
ATOM 2423 O O . ARG A 1 298 ? 33.287 13.546 -40.345 1.00 85.00 298 ARG A O 1
ATOM 2430 N N . PRO A 1 299 ? 32.638 12.664 -42.321 1.00 79.62 299 PRO A N 1
ATOM 2431 C CA . PRO A 1 299 ? 33.869 13.017 -43.009 1.00 79.62 299 PRO A CA 1
ATOM 2432 C C . PRO A 1 299 ? 34.079 14.524 -42.883 1.00 79.62 299 PRO A C 1
ATOM 2434 O O . PRO A 1 299 ? 33.172 15.304 -43.182 1.00 79.62 299 PRO A O 1
ATOM 2437 N N . GLN A 1 300 ? 35.261 14.935 -42.413 1.00 78.00 300 GLN A N 1
ATOM 2438 C CA . GLN A 1 300 ? 35.620 16.346 -42.443 1.00 78.00 300 GLN A CA 1
ATOM 2439 C C . GLN A 1 300 ? 35.535 16.783 -43.900 1.00 78.00 300 GLN A C 1
ATOM 2441 O O . GLN A 1 300 ? 36.192 16.189 -44.760 1.00 78.00 300 GLN A O 1
ATOM 2446 N N . ALA A 1 301 ? 34.672 17.763 -44.179 1.00 79.06 301 ALA A N 1
ATOM 2447 C CA . ALA A 1 301 ? 34.549 18.317 -45.515 1.00 79.06 301 ALA A CA 1
ATOM 2448 C C . ALA A 1 301 ? 35.964 18.643 -46.010 1.00 79.06 301 ALA A C 1
ATOM 2450 O O . ALA A 1 301 ? 36.739 19.220 -45.237 1.00 79.06 301 ALA A O 1
ATOM 2451 N N . PRO A 1 302 ? 36.332 18.231 -47.237 1.00 77.88 302 PRO A N 1
ATOM 2452 C CA . PRO A 1 302 ? 37.675 18.450 -47.739 1.00 77.88 302 PRO A CA 1
ATOM 2453 C C . PRO A 1 302 ? 37.993 19.932 -47.574 1.00 77.88 302 PRO A C 1
ATOM 2455 O O . PRO A 1 302 ? 37.269 20.787 -48.088 1.00 77.88 302 PRO A O 1
ATOM 2458 N N . SER A 1 303 ? 39.028 20.222 -46.782 1.00 79.56 303 SER A N 1
ATOM 2459 C CA . SER A 1 303 ? 39.516 21.580 -46.574 1.00 79.56 303 SER A CA 1
ATOM 2460 C C . SER A 1 303 ? 39.690 22.206 -47.952 1.00 79.56 303 SER A C 1
ATOM 2462 O O . SER A 1 303 ? 40.493 21.715 -48.751 1.00 79.56 303 SER A O 1
ATOM 2464 N N . LYS A 1 304 ? 38.883 23.230 -48.268 1.00 77.69 304 LYS A N 1
ATOM 2465 C CA . LYS A 1 304 ? 39.063 24.023 -49.484 1.00 77.69 304 LYS A CA 1
ATOM 2466 C C . LYS A 1 304 ? 40.465 24.609 -49.387 1.00 77.69 304 LYS A C 1
ATOM 2468 O O . LYS A 1 304 ? 40.667 25.609 -48.701 1.00 77.69 304 LYS A O 1
ATOM 2473 N N . LYS A 1 305 ? 41.433 23.970 -50.046 1.00 75.50 305 LYS A N 1
ATOM 2474 C CA . LYS A 1 305 ? 42.736 24.575 -50.296 1.00 75.50 305 LYS A CA 1
ATOM 2475 C C . LYS A 1 305 ? 42.435 25.894 -51.004 1.00 75.50 305 LYS A C 1
ATOM 2477 O O . LYS A 1 305 ? 41.886 25.875 -52.103 1.00 75.50 305 LYS A O 1
ATOM 2482 N N . ARG A 1 306 ? 42.693 27.022 -50.334 1.00 70.44 306 ARG A N 1
ATOM 2483 C CA . ARG A 1 306 ? 42.746 28.321 -51.007 1.00 70.44 306 ARG A CA 1
ATOM 2484 C C . ARG A 1 306 ? 43.879 28.204 -52.022 1.00 70.44 306 ARG A C 1
ATOM 2486 O O . ARG A 1 306 ? 45.020 27.995 -51.616 1.00 70.44 306 ARG A O 1
ATOM 2493 N N . ILE A 1 307 ? 43.502 28.190 -53.296 1.00 73.94 307 ILE A N 1
ATOM 2494 C CA . ILE A 1 307 ? 44.406 28.399 -54.427 1.00 73.94 307 ILE A CA 1
ATOM 2495 C C . ILE A 1 307 ? 44.712 29.892 -54.470 1.00 73.94 307 ILE A C 1
ATOM 2497 O O . ILE A 1 307 ? 43.755 30.669 -54.236 1.00 73.94 307 ILE A O 1
#

Nearest PDB structures (foldseek):
  4bva-assembly1_A  TM=4.620E-01  e=1.466E+00  Mus musculus
  7tdz-assembly1_a  TM=2.451E-01  e=2.929E-01  Xenopus laevis
  7vci-assembly1_M  TM=2.684E-01  e=4.452E+00  Xenopus laevis
  1f2t-assembly1_A  TM=1.849E-01  e=8.670E+00  Pyrococcus furiosus